Protein AF-A0A843CP78-F1 (afdb_monomer)

Nearest PDB structures (foldseek):
  4tql-assembly1_A  TM=2.734E-01  e=8.203E-02  synthetic construct
  3o1h-assembly1_A  TM=2.800E-01  e=5.084E-01  Vibrio parahaemolyticus
  3zx6-assembly1_B  TM=2.766E-01  e=3.314E+00  Archaeoglobus fulgidus DSM 4304
  3ja6-assembly1_I  TM=1.937E-01  e=8.679E+00  Escherichia coli

Radius of gyration: 37.71 Å; Cα contacts (8 Å, |Δi|>4): 118; chains: 1; bounding box: 74×45×109 Å

Structure (mmCIF, N/CA/C/O backbone):
data_AF-A0A843CP78-F1
#
_entry.id   AF-A0A843CP78-F1
#
loop_
_atom_site.group_PDB
_atom_site.id
_atom_site.type_symbol
_atom_site.label_atom_id
_atom_site.label_alt_id
_atom_site.label_comp_id
_atom_site.label_asym_id
_atom_site.label_entity_id
_atom_site.label_seq_id
_atom_site.pdbx_PDB_ins_code
_atom_site.Cartn_x
_atom_site.Cartn_y
_atom_site.Cartn_z
_atom_site.occupancy
_atom_site.B_iso_or_equiv
_atom_site.auth_seq_id
_atom_site.auth_comp_id
_atom_site.auth_asym_id
_atom_site.auth_atom_id
_atom_site.pdbx_PDB_model_num
ATOM 1 N N . MET A 1 1 ? 37.952 -35.400 -67.087 1.00 36.50 1 MET A N 1
ATOM 2 C CA . MET A 1 1 ? 38.293 -34.358 -66.100 1.00 36.50 1 MET A CA 1
ATOM 3 C C . MET A 1 1 ? 38.617 -33.112 -66.895 1.00 36.50 1 MET A C 1
ATOM 5 O O . MET A 1 1 ? 39.734 -32.984 -67.374 1.00 36.50 1 MET A O 1
ATOM 9 N N . GLU A 1 2 ? 37.610 -32.281 -67.147 1.00 38.38 2 GLU A N 1
ATOM 10 C CA . GLU A 1 2 ? 37.806 -30.955 -67.736 1.00 38.38 2 GLU A CA 1
ATOM 11 C C . GLU A 1 2 ? 38.179 -30.004 -66.601 1.00 38.38 2 GLU A C 1
ATOM 13 O O . GLU A 1 2 ? 37.464 -29.909 -65.601 1.00 38.38 2 GLU A O 1
ATOM 18 N N . GLY A 1 3 ? 39.350 -29.383 -66.721 1.00 42.31 3 GLY A N 1
ATOM 19 C CA . GLY A 1 3 ? 39.776 -28.322 -65.825 1.00 42.31 3 GLY A CA 1
ATOM 20 C C . GLY A 1 3 ? 38.909 -27.097 -66.074 1.00 42.31 3 GLY A C 1
ATOM 21 O O . GLY A 1 3 ? 38.824 -26.608 -67.196 1.00 42.31 3 GLY A O 1
ATOM 22 N N . THR A 1 4 ? 38.248 -26.611 -65.031 1.00 44.59 4 THR A N 1
ATOM 23 C CA . THR A 1 4 ? 37.656 -25.277 -65.031 1.00 44.59 4 THR A CA 1
ATOM 24 C C . THR A 1 4 ? 38.789 -24.257 -65.088 1.00 44.59 4 THR A C 1
ATOM 26 O O . THR A 1 4 ? 39.392 -23.946 -64.059 1.00 44.59 4 THR A O 1
ATOM 29 N N . ASP A 1 5 ? 39.085 -23.758 -66.289 1.00 46.06 5 ASP A N 1
ATOM 30 C CA . ASP A 1 5 ? 39.849 -22.529 -66.485 1.00 46.06 5 ASP A CA 1
ATOM 31 C C . ASP A 1 5 ? 39.055 -21.376 -65.862 1.00 46.06 5 ASP A C 1
ATOM 33 O O . ASP A 1 5 ? 38.152 -20.787 -66.462 1.00 46.06 5 ASP A O 1
ATOM 37 N N . SER A 1 6 ? 39.370 -21.073 -64.606 1.00 52.50 6 SER A N 1
ATOM 38 C CA . SER A 1 6 ? 38.979 -19.823 -63.971 1.00 52.50 6 SER A CA 1
ATOM 39 C C . SER A 1 6 ? 39.656 -18.697 -64.745 1.00 52.50 6 SER A C 1
ATOM 41 O O . SER A 1 6 ? 40.835 -18.424 -64.545 1.00 52.50 6 SER A O 1
ATOM 43 N N . ASN A 1 7 ? 38.924 -18.073 -65.666 1.00 47.50 7 ASN A N 1
ATOM 44 C CA . ASN A 1 7 ? 39.361 -16.891 -66.398 1.00 47.50 7 ASN A CA 1
ATOM 45 C C . ASN A 1 7 ? 39.659 -15.761 -65.393 1.00 47.50 7 ASN A C 1
ATOM 47 O O . ASN A 1 7 ? 38.747 -15.102 -64.892 1.00 47.50 7 ASN A O 1
ATOM 51 N N . ILE A 1 8 ? 40.934 -15.581 -65.035 1.00 58.03 8 ILE A N 1
ATOM 52 C CA . ILE A 1 8 ? 41.385 -14.507 -64.147 1.00 58.03 8 ILE A CA 1
ATOM 53 C C . ILE A 1 8 ? 41.389 -13.218 -64.972 1.00 58.03 8 ILE A C 1
ATOM 55 O O . ILE A 1 8 ? 42.357 -12.913 -65.666 1.00 58.03 8 ILE A O 1
ATOM 59 N N . GLN A 1 9 ? 40.302 -12.448 -64.900 1.00 61.91 9 GLN A N 1
ATOM 60 C CA . GLN A 1 9 ? 40.294 -11.074 -65.399 1.00 61.91 9 GLN A CA 1
ATOM 61 C C . GLN A 1 9 ? 41.199 -10.210 -64.513 1.00 61.91 9 GLN A C 1
ATOM 63 O O . GLN A 1 9 ? 40.884 -9.925 -63.358 1.00 61.91 9 GLN A O 1
ATOM 68 N N . THR A 1 10 ? 42.336 -9.779 -65.053 1.00 61.75 10 THR A N 1
ATOM 69 C CA . THR A 1 10 ? 43.198 -8.775 -64.423 1.00 61.75 10 THR A CA 1
ATOM 70 C C . THR A 1 10 ? 42.614 -7.384 -64.655 1.00 61.75 10 THR A C 1
ATOM 72 O O . THR A 1 10 ? 42.592 -6.909 -65.789 1.00 61.75 10 THR A O 1
ATOM 75 N N . MET A 1 11 ? 42.134 -6.741 -63.589 1.00 74.75 11 MET A N 1
ATOM 76 C CA . MET A 1 11 ? 41.628 -5.363 -63.626 1.00 74.75 11 MET A CA 1
ATOM 77 C C . MET A 1 11 ? 42.779 -4.362 -63.789 1.00 74.75 11 MET A C 1
ATOM 79 O O . MET A 1 11 ? 43.866 -4.562 -63.239 1.00 74.75 11 MET A O 1
ATOM 83 N N . GLY A 1 12 ? 42.527 -3.263 -64.505 1.00 76.88 12 GLY A N 1
ATOM 84 C CA . GLY A 1 12 ? 43.446 -2.122 -64.540 1.00 76.88 12 GLY A CA 1
ATOM 85 C C . GLY A 1 12 ? 43.568 -1.449 -63.166 1.00 76.88 12 GLY A C 1
ATOM 86 O O . GLY A 1 12 ? 42.699 -1.602 -62.306 1.00 76.88 12 GLY A O 1
ATOM 87 N N . LYS A 1 13 ? 44.638 -0.677 -62.941 1.00 79.88 13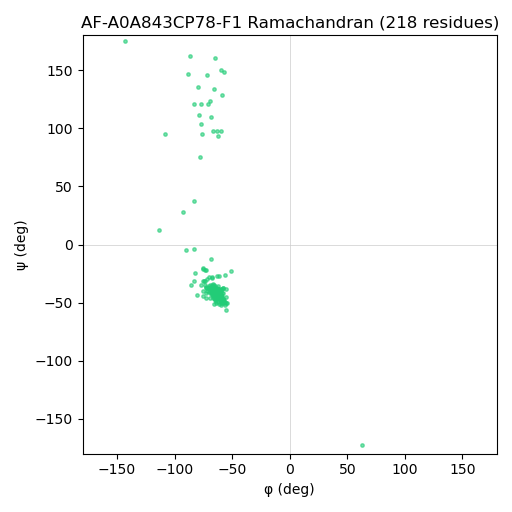 LYS A N 1
ATOM 88 C CA . LYS A 1 13 ? 44.909 -0.016 -61.650 1.00 79.88 13 LYS A CA 1
ATOM 89 C C . LYS A 1 13 ? 43.733 0.857 -61.189 1.00 79.88 13 LYS A C 1
ATOM 91 O O . LYS A 1 13 ? 43.330 0.776 -60.032 1.00 79.88 13 LYS A O 1
ATOM 96 N N . GLU A 1 14 ? 43.159 1.657 -62.085 1.00 82.06 14 GLU A N 1
ATOM 97 C CA . GLU A 1 14 ? 42.036 2.549 -61.775 1.00 82.06 14 GLU A CA 1
ATOM 98 C C . GLU A 1 14 ? 40.746 1.777 -61.457 1.00 82.06 14 GLU A C 1
ATOM 100 O O . GLU A 1 14 ? 39.974 2.176 -60.585 1.00 82.06 14 GLU A O 1
ATOM 105 N N . GLU A 1 15 ? 40.507 0.657 -62.140 1.00 82.12 15 GLU A N 1
ATOM 106 C CA . GLU A 1 15 ? 39.348 -0.207 -61.893 1.00 82.12 15 GLU A CA 1
ATOM 107 C C . GLU A 1 15 ? 39.475 -0.938 -60.553 1.00 82.12 15 GLU A C 1
ATOM 109 O O . GLU A 1 15 ? 38.494 -1.061 -59.818 1.00 82.12 15 GLU A O 1
ATOM 114 N N . LEU A 1 16 ? 40.695 -1.352 -60.196 1.00 82.44 16 LEU A N 1
ATOM 115 C CA . LEU A 1 16 ? 40.999 -1.956 -58.905 1.00 82.44 16 LEU A CA 1
ATOM 116 C C . LEU A 1 16 ? 40.766 -0.961 -57.759 1.00 82.44 16 LEU A C 1
ATOM 118 O O . LEU A 1 16 ? 40.112 -1.304 -56.776 1.00 82.44 16 LEU A O 1
ATOM 122 N N . ILE A 1 17 ? 41.240 0.284 -57.900 1.00 84.69 17 ILE A N 1
ATOM 123 C CA . ILE A 1 17 ? 41.032 1.345 -56.899 1.00 84.69 17 ILE A CA 1
ATOM 124 C C . ILE A 1 17 ? 39.533 1.616 -56.711 1.00 84.69 17 ILE A C 1
ATOM 126 O O . ILE A 1 17 ? 39.049 1.631 -55.579 1.00 84.69 17 ILE A O 1
ATOM 130 N N . LYS A 1 18 ? 38.764 1.737 -57.802 1.00 84.69 18 LYS A N 1
ATOM 131 C CA . LYS A 1 18 ? 37.302 1.915 -57.731 1.00 84.69 18 LYS A CA 1
ATOM 132 C C . LYS A 1 18 ? 36.598 0.746 -57.038 1.00 84.69 18 LYS A C 1
ATOM 134 O O . LYS A 1 18 ? 35.713 0.975 -56.216 1.00 84.69 18 LYS A O 1
ATOM 139 N N . ALA A 1 19 ? 36.999 -0.492 -57.326 1.00 85.25 19 ALA A N 1
ATOM 140 C CA . ALA A 1 19 ? 36.434 -1.676 -56.681 1.00 85.25 19 ALA A CA 1
ATOM 141 C C . ALA A 1 19 ? 36.748 -1.726 -55.175 1.00 85.25 19 ALA A C 1
ATOM 143 O O . ALA A 1 19 ? 35.887 -2.089 -54.371 1.00 85.25 19 ALA A O 1
ATOM 144 N N . VAL A 1 20 ? 37.958 -1.320 -54.775 1.00 85.50 20 VAL A N 1
ATOM 145 C CA . VAL A 1 20 ? 38.355 -1.225 -53.362 1.00 85.50 20 VAL A CA 1
ATOM 146 C C . VAL A 1 20 ? 37.537 -0.153 -52.638 1.00 85.50 20 VAL A C 1
ATOM 148 O O . VAL A 1 20 ? 36.976 -0.441 -51.579 1.00 85.50 20 VAL A O 1
ATOM 151 N N . ILE A 1 21 ? 37.389 1.039 -53.224 1.00 87.38 21 ILE A N 1
ATOM 152 C CA . ILE A 1 21 ? 36.555 2.126 -52.684 1.00 87.38 21 ILE A CA 1
ATOM 153 C C . ILE A 1 21 ? 35.111 1.651 -52.474 1.00 87.38 21 ILE A C 1
ATOM 155 O O . ILE A 1 21 ? 34.600 1.736 -51.356 1.00 87.38 21 ILE A O 1
ATOM 159 N N . ALA A 1 22 ? 34.489 1.066 -53.503 1.00 86.69 22 ALA A N 1
ATOM 160 C CA . ALA A 1 22 ? 33.114 0.568 -53.426 1.00 86.69 22 ALA A CA 1
ATOM 161 C C . ALA A 1 22 ? 32.938 -0.492 -52.324 1.00 86.69 22 ALA A C 1
ATOM 163 O O . ALA A 1 22 ? 31.943 -0.499 -51.598 1.00 86.69 22 ALA A O 1
ATOM 164 N N . LYS A 1 23 ? 33.938 -1.362 -52.139 1.00 88.69 23 LYS A N 1
ATOM 165 C CA . LYS A 1 23 ? 33.935 -2.378 -51.081 1.00 88.69 23 LYS A CA 1
ATOM 166 C C . LYS A 1 23 ? 34.011 -1.759 -49.682 1.00 88.69 23 LYS A C 1
ATOM 168 O O . LYS A 1 23 ? 33.310 -2.208 -48.775 1.00 88.69 23 LYS A O 1
ATOM 173 N N . HIS A 1 24 ? 34.839 -0.732 -49.487 1.00 86.31 24 HIS A N 1
ATOM 174 C CA . HIS A 1 24 ? 34.904 -0.005 -48.216 1.00 86.31 24 HIS A CA 1
ATOM 175 C C . HIS A 1 24 ? 33.590 0.726 -47.910 1.00 86.31 24 HIS A C 1
ATOM 177 O O . HIS A 1 24 ? 33.112 0.643 -46.780 1.00 86.31 24 HIS A O 1
ATOM 183 N N . GLU A 1 25 ? 32.966 1.360 -48.905 1.00 86.31 25 GLU A N 1
ATOM 184 C CA . GLU A 1 25 ? 31.660 2.019 -48.761 1.00 86.31 25 GLU A CA 1
ATOM 185 C C . GLU A 1 25 ? 30.550 1.027 -48.395 1.00 86.31 25 GLU A C 1
ATOM 187 O O . GLU A 1 25 ? 29.782 1.276 -47.464 1.00 86.31 25 GLU A O 1
ATOM 192 N N . GLN A 1 26 ? 30.517 -0.139 -49.047 1.00 90.00 26 GLN A N 1
ATOM 193 C CA . GLN A 1 26 ? 29.563 -1.202 -48.732 1.00 90.00 26 GLN A CA 1
ATOM 194 C C . GLN A 1 26 ? 29.725 -1.715 -47.293 1.00 90.00 26 GLN A C 1
ATOM 196 O O . GLN A 1 26 ? 28.732 -1.912 -46.585 1.00 90.00 26 GLN A O 1
ATOM 201 N N . TYR A 1 27 ? 30.965 -1.917 -46.834 1.00 82.00 27 TYR A N 1
ATOM 202 C CA . TYR A 1 27 ? 31.218 -2.344 -45.458 1.00 82.00 27 TYR A CA 1
ATOM 203 C C . TYR A 1 27 ? 30.820 -1.281 -44.436 1.00 82.00 27 TYR A C 1
ATOM 205 O O . TYR A 1 27 ? 30.214 -1.628 -43.427 1.00 82.00 27 TYR A O 1
ATOM 213 N N . ILE A 1 28 ? 31.099 -0.001 -44.699 1.00 84.38 28 ILE A N 1
ATOM 214 C CA . ILE A 1 28 ? 30.669 1.097 -43.822 1.00 84.38 28 ILE A CA 1
ATOM 215 C C . ILE A 1 28 ? 29.145 1.110 -43.710 1.00 84.38 28 ILE A C 1
ATOM 217 O O . ILE A 1 28 ? 28.634 1.091 -42.597 1.00 84.38 28 ILE A O 1
ATOM 221 N N . ALA A 1 29 ? 28.424 1.069 -44.833 1.00 83.00 29 ALA A N 1
ATOM 222 C CA . ALA A 1 29 ? 26.961 1.070 -44.828 1.00 83.00 29 ALA A CA 1
ATOM 223 C C . ALA A 1 29 ? 26.384 -0.119 -44.041 1.00 83.00 29 ALA A C 1
ATOM 225 O O . ALA A 1 29 ? 25.488 0.056 -43.215 1.00 83.00 29 ALA A O 1
ATOM 226 N N . THR A 1 30 ? 26.942 -1.315 -44.245 1.00 84.00 30 THR A N 1
ATOM 227 C CA . THR A 1 30 ? 26.497 -2.536 -43.556 1.00 84.00 30 THR A CA 1
ATOM 228 C C . THR A 1 30 ? 26.742 -2.453 -42.048 1.00 84.00 30 THR A C 1
ATOM 230 O O . THR A 1 30 ? 25.839 -2.725 -41.259 1.00 84.00 30 THR A O 1
ATOM 233 N N . TYR A 1 31 ? 27.942 -2.042 -41.627 1.00 82.44 31 TYR A N 1
ATOM 234 C CA . TYR A 1 31 ? 28.273 -1.944 -40.205 1.00 82.44 31 TYR A 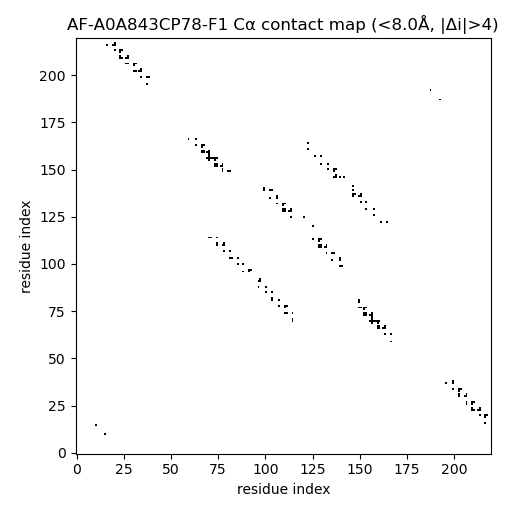CA 1
ATOM 235 C C . TYR A 1 31 ? 27.530 -0.804 -39.507 1.00 82.44 31 TYR A C 1
ATOM 237 O O . TYR A 1 31 ? 27.142 -0.963 -38.354 1.00 82.44 31 TYR A O 1
ATOM 245 N N . THR A 1 32 ? 27.303 0.327 -40.181 1.00 79.19 32 THR A N 1
ATOM 246 C CA . THR A 1 32 ? 26.532 1.446 -39.624 1.00 79.19 32 THR A CA 1
ATOM 247 C C . THR A 1 32 ? 25.066 1.070 -39.414 1.00 79.19 32 THR A C 1
ATOM 249 O O . THR A 1 32 ? 24.528 1.373 -38.353 1.00 79.19 32 THR A O 1
ATOM 252 N N . ALA A 1 33 ? 24.444 0.338 -40.343 1.00 81.50 33 ALA A N 1
ATOM 253 C CA . ALA A 1 33 ? 23.075 -0.149 -40.162 1.00 81.50 33 ALA A CA 1
ATOM 254 C C . ALA A 1 33 ? 22.944 -1.078 -38.936 1.00 81.50 33 ALA A C 1
ATOM 256 O O . ALA A 1 33 ? 22.031 -0.918 -38.126 1.00 81.50 33 ALA A O 1
ATOM 257 N N . GLU A 1 34 ? 23.891 -2.007 -38.759 1.00 79.00 34 GLU A N 1
ATOM 258 C CA . GLU A 1 34 ? 23.939 -2.896 -37.587 1.00 79.00 34 GLU A CA 1
ATOM 259 C C . GLU A 1 34 ? 24.182 -2.105 -36.285 1.00 79.00 34 GLU A C 1
ATOM 261 O O . GLU A 1 34 ? 23.538 -2.351 -35.264 1.00 79.00 34 GLU A O 1
ATOM 266 N N . PHE A 1 35 ? 25.073 -1.110 -36.328 1.00 78.12 35 PHE A N 1
ATOM 267 C CA . PHE A 1 35 ? 25.408 -0.250 -35.192 1.00 78.12 35 PHE A CA 1
ATOM 268 C C . PHE A 1 35 ? 24.207 0.576 -34.708 1.00 78.12 35 PHE A C 1
ATOM 270 O O . PHE A 1 35 ? 23.938 0.634 -33.509 1.00 78.12 35 PHE A O 1
ATOM 277 N N . GLU A 1 36 ? 23.442 1.168 -35.627 1.00 77.56 36 GLU A N 1
ATOM 278 C CA . GLU A 1 36 ? 22.235 1.939 -35.304 1.00 77.56 36 GLU A CA 1
ATOM 279 C C . GLU A 1 36 ? 21.107 1.061 -34.745 1.00 77.56 36 GLU A C 1
ATOM 281 O O . GLU A 1 36 ? 20.378 1.477 -33.841 1.00 77.56 36 GLU A O 1
ATOM 286 N N . GLN A 1 37 ? 20.962 -0.167 -35.248 1.00 75.75 37 GLN A N 1
ATOM 287 C CA . GLN A 1 37 ? 19.980 -1.123 -34.735 1.00 75.75 37 GLN A CA 1
ATOM 288 C C . GLN A 1 37 ? 20.309 -1.558 -33.297 1.00 75.75 37 GLN A C 1
ATOM 290 O O . GLN A 1 37 ? 19.415 -1.644 -32.446 1.00 75.75 37 GLN A O 1
ATOM 295 N N . LEU A 1 38 ? 21.594 -1.781 -33.006 1.00 73.12 38 LEU A N 1
ATOM 296 C CA . LEU A 1 38 ? 22.078 -2.078 -31.657 1.00 73.12 38 LEU A CA 1
ATOM 297 C C . LEU A 1 38 ? 21.882 -0.886 -30.710 1.00 73.12 38 LEU A C 1
ATOM 299 O O . LEU A 1 38 ? 21.389 -1.084 -29.601 1.00 73.12 38 LEU A O 1
ATOM 303 N N . ALA A 1 39 ? 22.170 0.342 -31.156 1.00 65.81 39 ALA A N 1
ATOM 304 C CA . ALA A 1 39 ? 21.969 1.557 -30.360 1.00 65.81 39 ALA A CA 1
ATOM 305 C C . ALA A 1 39 ? 20.505 1.729 -29.914 1.00 65.81 39 ALA A C 1
ATOM 307 O O . ALA A 1 39 ? 20.236 1.899 -28.727 1.00 65.81 39 ALA A O 1
ATOM 308 N N . LYS A 1 40 ? 19.542 1.573 -30.836 1.00 66.31 40 LYS A N 1
ATOM 309 C CA . LYS A 1 40 ? 18.103 1.654 -30.513 1.00 66.31 40 LYS A CA 1
ATOM 310 C C . LYS A 1 40 ? 17.673 0.600 -29.492 1.00 66.31 40 LYS A C 1
ATOM 312 O O . LYS A 1 40 ? 16.909 0.891 -28.581 1.00 66.31 40 LYS A O 1
ATOM 317 N N . THR A 1 41 ? 18.195 -0.617 -29.618 1.00 64.00 41 THR A N 1
ATOM 318 C CA . THR A 1 41 ? 17.876 -1.724 -28.703 1.00 64.00 41 THR A CA 1
ATOM 319 C C . THR A 1 41 ? 18.414 -1.478 -27.285 1.00 64.00 41 THR A C 1
ATOM 321 O O . THR A 1 41 ? 17.838 -1.961 -26.309 1.00 64.00 41 THR A O 1
ATOM 324 N N . VAL A 1 42 ? 19.514 -0.732 -27.156 1.00 60.72 42 VAL A N 1
ATOM 325 C CA . VAL A 1 42 ? 20.112 -0.351 -25.868 1.00 60.72 42 VAL A CA 1
ATOM 326 C C . VAL A 1 42 ? 19.379 0.843 -25.242 1.00 60.72 42 VAL A C 1
ATOM 328 O O . VAL A 1 42 ? 19.053 0.790 -24.057 1.00 60.72 42 VAL A O 1
ATOM 331 N N . ASP A 1 43 ? 19.040 1.870 -26.025 1.00 56.81 43 ASP A N 1
ATOM 332 C CA . ASP A 1 43 ? 18.364 3.077 -25.523 1.00 56.81 43 ASP A CA 1
ATOM 333 C C . ASP A 1 43 ? 16.920 2.816 -25.070 1.00 56.81 43 ASP A C 1
ATOM 335 O O . ASP A 1 43 ? 16.506 3.298 -24.012 1.00 56.81 43 ASP A O 1
ATOM 339 N N . THR A 1 44 ? 16.153 2.004 -25.808 1.00 57.94 44 THR A N 1
ATOM 340 C CA . THR A 1 44 ? 14.780 1.640 -25.413 1.00 57.94 44 THR A CA 1
ATOM 341 C C . THR A 1 44 ? 14.760 0.893 -24.076 1.00 57.94 44 THR A C 1
ATOM 343 O O . THR A 1 44 ? 13.926 1.186 -23.222 1.00 57.94 44 THR A O 1
ATOM 346 N N . ARG A 1 45 ? 15.741 0.012 -23.830 1.00 58.72 45 ARG A N 1
ATOM 347 C CA . ARG A 1 45 ? 15.866 -0.725 -22.561 1.00 58.72 45 ARG A CA 1
ATOM 348 C C . ARG A 1 45 ? 16.112 0.188 -21.360 1.00 58.72 45 ARG A C 1
ATOM 350 O O . ARG A 1 45 ? 15.520 -0.032 -20.308 1.00 58.72 45 ARG A O 1
ATOM 357 N N . ASN A 1 46 ? 16.966 1.200 -21.504 1.00 53.06 46 ASN A N 1
ATOM 358 C CA . ASN A 1 46 ? 17.247 2.134 -20.411 1.00 53.06 46 ASN A CA 1
ATOM 359 C C . ASN A 1 46 ? 16.074 3.096 -20.161 1.00 53.06 46 ASN A C 1
ATOM 361 O O . ASN A 1 46 ? 15.768 3.411 -19.012 1.00 53.06 46 ASN A O 1
ATOM 365 N N . SER A 1 47 ? 15.377 3.526 -21.216 1.00 53.59 47 SER A N 1
ATOM 366 C CA . SER A 1 47 ? 14.266 4.478 -21.103 1.00 53.59 47 SER A CA 1
ATOM 367 C C . SER A 1 47 ? 12.998 3.872 -20.477 1.00 53.59 47 SER A C 1
ATOM 369 O O . SER A 1 47 ? 12.325 4.532 -19.679 1.00 53.59 47 SER A O 1
ATOM 371 N N . GLU A 1 48 ? 12.685 2.608 -20.777 1.00 51.94 48 GLU A N 1
ATOM 372 C CA . GLU A 1 48 ? 11.523 1.901 -20.212 1.00 51.94 48 GLU A CA 1
ATOM 373 C C . GLU A 1 48 ? 11.686 1.612 -18.711 1.00 51.94 48 GLU A C 1
ATOM 375 O O . GLU A 1 48 ? 10.723 1.711 -17.950 1.00 51.94 48 GLU A O 1
ATOM 380 N N . LEU A 1 49 ? 12.915 1.335 -18.261 1.00 52.25 49 LEU A N 1
ATOM 381 C CA . LEU A 1 49 ? 13.222 1.105 -16.847 1.00 52.25 49 LEU A CA 1
ATOM 382 C C . LEU A 1 49 ? 13.184 2.394 -16.013 1.00 52.25 49 LEU A C 1
ATOM 384 O O . LEU A 1 49 ? 12.716 2.374 -14.877 1.00 52.25 49 LEU A O 1
ATOM 388 N N . GLU A 1 50 ? 13.644 3.527 -16.549 1.00 46.78 50 GLU A N 1
ATOM 389 C CA . GLU A 1 50 ? 13.720 4.774 -15.774 1.00 46.78 50 GLU A CA 1
ATOM 390 C C . GLU A 1 50 ? 12.401 5.561 -15.709 1.00 46.78 50 GLU A C 1
ATOM 392 O O . GLU A 1 50 ? 12.140 6.242 -14.712 1.00 46.78 50 GLU A O 1
ATOM 397 N N . SER A 1 51 ? 11.563 5.491 -16.749 1.00 46.44 51 SER A N 1
ATOM 398 C CA . SER A 1 51 ? 10.364 6.338 -16.865 1.00 46.44 51 SER A CA 1
ATOM 399 C C . SER A 1 51 ? 9.126 5.775 -16.156 1.00 46.44 51 SER A C 1
ATOM 401 O O . SER A 1 51 ? 8.360 6.547 -15.574 1.00 46.44 51 SER A O 1
ATOM 403 N N . GLY A 1 52 ? 8.948 4.449 -16.138 1.00 48.44 52 GLY A N 1
ATOM 404 C CA . GLY A 1 52 ? 7.816 3.794 -15.468 1.00 48.44 52 GLY A CA 1
ATOM 405 C C . GLY A 1 52 ? 7.927 3.776 -13.940 1.00 48.44 52 GLY A C 1
ATOM 406 O O . GLY A 1 52 ? 6.921 3.868 -13.242 1.00 48.44 52 GLY A O 1
ATOM 407 N N . VAL A 1 53 ? 9.154 3.722 -13.412 1.00 49.62 53 VAL A N 1
ATOM 408 C CA . VAL A 1 53 ? 9.412 3.626 -11.966 1.00 49.62 53 VAL A CA 1
ATOM 409 C C . VAL A 1 53 ? 9.169 4.964 -11.263 1.00 49.62 53 VAL A C 1
ATOM 411 O O . VAL A 1 53 ? 8.516 4.993 -10.228 1.00 49.62 53 VAL A O 1
ATOM 414 N N . LYS A 1 54 ? 9.645 6.084 -11.827 1.00 45.91 54 LYS A N 1
ATOM 415 C CA . LYS A 1 54 ? 9.663 7.382 -11.122 1.00 45.91 54 LYS A CA 1
ATOM 416 C C . LYS A 1 54 ? 8.295 8.058 -10.987 1.00 45.91 54 LYS A C 1
ATOM 418 O O . LYS A 1 54 ? 8.045 8.710 -9.981 1.00 45.91 54 LYS A O 1
ATOM 423 N N . LYS A 1 55 ? 7.406 7.928 -11.980 1.00 46.78 55 LYS A N 1
ATOM 424 C CA . LYS A 1 55 ? 6.090 8.601 -11.957 1.00 46.78 55 LYS A CA 1
ATOM 425 C C . LYS A 1 55 ? 5.019 7.862 -11.152 1.00 46.78 55 LYS A C 1
ATOM 427 O O . LYS A 1 55 ? 4.089 8.511 -10.690 1.00 46.78 55 LYS A O 1
ATOM 432 N N . SER A 1 56 ? 5.139 6.543 -10.977 1.00 49.75 56 SER A N 1
ATOM 433 C CA . SER A 1 56 ? 4.194 5.773 -10.153 1.00 49.75 56 SER A CA 1
ATOM 434 C C . SER A 1 56 ? 4.462 5.969 -8.660 1.00 49.75 56 SER A C 1
ATOM 436 O O . SER A 1 56 ? 3.528 6.033 -7.877 1.00 49.75 56 SER A O 1
ATOM 438 N N . THR A 1 57 ? 5.725 6.111 -8.252 1.00 55.97 57 THR A N 1
ATOM 439 C CA . THR A 1 57 ? 6.099 6.085 -6.832 1.00 55.97 57 THR A CA 1
ATOM 440 C C . THR A 1 57 ? 5.631 7.292 -6.022 1.00 55.97 57 THR A C 1
ATOM 442 O O . THR A 1 57 ? 5.249 7.113 -4.877 1.00 55.97 57 THR A O 1
ATOM 445 N N . GLU A 1 58 ? 5.628 8.512 -6.564 1.00 54.91 58 GLU A N 1
ATOM 446 C CA . GLU A 1 58 ? 5.292 9.705 -5.758 1.00 54.91 58 GLU A CA 1
ATOM 447 C C . GLU A 1 58 ? 3.787 9.836 -5.477 1.00 54.91 58 GLU A C 1
ATOM 449 O O . GLU A 1 58 ? 3.388 10.171 -4.362 1.00 54.91 58 GLU A O 1
ATOM 454 N N . ALA A 1 59 ? 2.942 9.534 -6.468 1.00 59.94 59 ALA A N 1
ATOM 455 C CA . ALA A 1 59 ? 1.490 9.565 -6.303 1.00 59.94 59 ALA A CA 1
ATOM 456 C C . ALA A 1 59 ? 0.997 8.420 -5.402 1.00 59.94 59 ALA A C 1
ATOM 458 O O . ALA A 1 59 ? 0.160 8.653 -4.530 1.00 59.94 59 ALA A O 1
ATOM 459 N N . ASP A 1 60 ? 1.560 7.218 -5.572 1.00 63.38 60 ASP A N 1
ATOM 460 C CA . ASP A 1 60 ? 1.195 6.041 -4.778 1.00 63.38 60 ASP A CA 1
ATOM 461 C C . ASP A 1 60 ? 1.636 6.207 -3.307 1.00 63.38 60 ASP A C 1
ATOM 463 O O . ASP A 1 60 ? 0.865 5.901 -2.397 1.00 63.38 60 ASP A O 1
ATOM 467 N N . VAL A 1 61 ? 2.826 6.780 -3.053 1.00 66.81 61 VAL A N 1
ATOM 468 C CA . VAL A 1 61 ? 3.303 7.088 -1.687 1.00 66.81 61 VAL A CA 1
ATOM 469 C C . VAL A 1 61 ? 2.393 8.107 -1.001 1.00 66.81 61 VAL A C 1
ATOM 471 O O . VAL A 1 61 ? 1.981 7.881 0.134 1.00 66.81 61 VAL A O 1
ATOM 474 N N . SER A 1 62 ? 2.001 9.179 -1.696 1.00 77.19 62 SER A N 1
ATOM 475 C CA . SER A 1 62 ? 1.105 10.185 -1.116 1.00 77.19 62 SER A CA 1
ATOM 476 C C . SER A 1 62 ? -0.280 9.613 -0.792 1.00 77.19 62 SER A C 1
ATOM 478 O O . SER A 1 62 ? -0.830 9.887 0.273 1.00 77.19 62 SER A O 1
ATOM 480 N N . GLN A 1 63 ? -0.851 8.783 -1.670 1.00 82.12 63 GLN A N 1
ATOM 481 C CA . GLN A 1 63 ? -2.153 8.160 -1.411 1.00 82.12 63 GLN A CA 1
ATOM 482 C C . GLN A 1 63 ? -2.107 7.156 -0.257 1.00 82.12 63 GLN A C 1
ATOM 484 O O . GLN A 1 63 ? -3.051 7.094 0.532 1.00 82.12 63 GLN A O 1
ATOM 489 N N . LYS A 1 64 ? -1.006 6.411 -0.134 1.00 85.44 64 LYS A N 1
ATOM 490 C CA . LYS A 1 64 ? -0.765 5.481 0.969 1.00 85.44 64 LYS A CA 1
ATOM 491 C C . LYS A 1 64 ? -0.708 6.199 2.314 1.00 85.44 64 LYS A C 1
ATOM 493 O O . LYS A 1 64 ? -1.418 5.804 3.235 1.00 85.44 64 LYS A O 1
ATOM 498 N N . GLU A 1 65 ? 0.074 7.274 2.401 1.00 87.06 65 GLU A N 1
ATOM 499 C CA . GLU A 1 65 ? 0.184 8.102 3.608 1.00 87.06 65 GLU A CA 1
ATOM 500 C C . GLU A 1 65 ? -1.175 8.696 4.001 1.00 87.06 65 GLU A C 1
ATOM 502 O O . GLU A 1 65 ? -1.574 8.608 5.160 1.00 87.06 65 GLU A O 1
ATOM 507 N N . ILE A 1 66 ? -1.941 9.211 3.031 1.00 89.12 66 ILE A N 1
ATOM 508 C CA . ILE A 1 66 ? -3.289 9.749 3.275 1.00 89.12 66 ILE A CA 1
ATOM 509 C C . ILE A 1 66 ? -4.245 8.661 3.785 1.00 89.12 66 ILE A C 1
ATOM 511 O O . ILE A 1 66 ? -5.049 8.915 4.684 1.00 89.12 66 ILE A O 1
ATOM 515 N N . ALA A 1 67 ? -4.212 7.459 3.201 1.00 89.50 67 ALA A N 1
ATOM 516 C CA . ALA A 1 67 ? -5.069 6.354 3.628 1.00 89.50 67 ALA A CA 1
ATOM 517 C C . ALA A 1 67 ? -4.720 5.895 5.053 1.00 89.50 67 ALA A C 1
ATOM 519 O O . ALA A 1 67 ? -5.614 5.671 5.871 1.00 89.50 67 ALA A O 1
ATOM 520 N N . GLU A 1 68 ? -3.429 5.818 5.370 1.00 92.44 68 GLU A N 1
ATOM 521 C CA . GLU A 1 68 ? -2.939 5.486 6.705 1.00 92.44 68 GLU A CA 1
ATOM 522 C C . GLU A 1 68 ? -3.315 6.550 7.745 1.00 92.44 68 GLU A C 1
ATOM 524 O O . GLU A 1 68 ? -3.836 6.208 8.809 1.00 92.44 68 GLU A O 1
ATOM 529 N N . GLU A 1 69 ? -3.136 7.832 7.425 1.00 92.19 69 GLU A N 1
ATOM 530 C CA . GLU A 1 69 ? -3.519 8.945 8.296 1.00 92.19 69 GLU A CA 1
ATOM 531 C C . GLU A 1 69 ? -5.026 8.946 8.569 1.00 92.19 69 GLU A C 1
ATOM 533 O O . GLU A 1 69 ? -5.439 9.040 9.724 1.00 92.19 69 GLU A O 1
ATOM 538 N N . LYS A 1 70 ? -5.861 8.761 7.536 1.00 92.75 70 LYS A N 1
ATOM 539 C CA . LYS A 1 70 ? -7.320 8.665 7.699 1.00 92.75 70 LYS A CA 1
ATOM 540 C C . LYS A 1 70 ? -7.719 7.494 8.587 1.00 92.75 70 LYS A C 1
ATOM 542 O O . LYS A 1 70 ? -8.518 7.685 9.501 1.00 92.75 70 LYS A O 1
ATOM 547 N N . LYS A 1 71 ? -7.162 6.303 8.338 1.00 94.12 71 LYS A N 1
ATOM 548 C CA . LYS A 1 71 ? -7.422 5.110 9.155 1.00 94.12 71 LYS A CA 1
ATOM 549 C C . LYS A 1 71 ? -7.118 5.399 10.629 1.00 94.12 71 LYS A C 1
ATOM 551 O O . LYS A 1 71 ? -7.979 5.179 11.478 1.00 94.12 71 LYS A O 1
ATOM 556 N N . ASN A 1 72 ? -5.936 5.950 10.914 1.00 93.88 72 ASN A N 1
ATOM 557 C CA . ASN A 1 72 ? -5.513 6.276 12.276 1.00 93.88 72 ASN A CA 1
ATOM 558 C C . ASN A 1 72 ? -6.405 7.352 12.909 1.00 93.88 72 ASN A C 1
ATOM 560 O O . ASN A 1 72 ? -6.866 7.178 14.031 1.00 93.88 72 ASN A O 1
ATOM 564 N N . MET A 1 73 ? -6.704 8.429 12.178 1.00 96.00 73 MET A N 1
ATOM 565 C CA . MET A 1 73 ? -7.543 9.530 12.654 1.00 96.00 73 MET A CA 1
ATOM 566 C C . MET A 1 73 ? -8.934 9.045 13.083 1.00 96.00 73 MET A C 1
ATOM 568 O O . MET A 1 73 ? -9.409 9.419 14.156 1.00 96.00 73 MET A O 1
ATOM 572 N N . TYR A 1 74 ? -9.588 8.218 12.264 1.00 96.50 74 TYR A N 1
ATOM 573 C CA . TYR A 1 74 ? -10.916 7.695 12.582 1.00 96.50 74 TYR A CA 1
ATOM 574 C C . TYR A 1 74 ? -10.878 6.649 13.703 1.00 96.50 74 TYR A C 1
ATOM 576 O O . TYR A 1 74 ? -11.721 6.698 14.597 1.00 96.50 74 TYR A O 1
ATOM 584 N N . ALA A 1 75 ? -9.883 5.756 13.722 1.00 94.62 75 ALA A N 1
ATOM 585 C CA . ALA A 1 75 ? -9.717 4.794 14.813 1.00 94.62 75 ALA A CA 1
ATOM 586 C C . ALA A 1 75 ? -9.460 5.490 16.165 1.00 94.62 75 ALA A C 1
ATOM 588 O O . ALA A 1 75 ? -10.048 5.120 17.181 1.00 94.62 75 ALA A O 1
ATOM 589 N N . ASP A 1 76 ? -8.646 6.547 16.178 1.00 95.38 76 ASP A N 1
ATOM 590 C CA . ASP A 1 76 ? -8.397 7.352 17.375 1.00 95.38 76 ASP A CA 1
ATOM 591 C C . ASP A 1 76 ? -9.650 8.113 17.828 1.00 95.38 76 ASP A C 1
ATOM 593 O O . ASP A 1 76 ? -9.860 8.288 19.029 1.00 95.38 76 ASP A O 1
ATOM 597 N N . ALA A 1 77 ? -10.498 8.561 16.894 1.00 94.81 77 ALA A N 1
ATOM 598 C CA . ALA A 1 77 ? -11.787 9.168 17.224 1.00 94.81 77 ALA A CA 1
ATOM 599 C C . ALA A 1 77 ? -12.713 8.162 17.928 1.00 94.81 77 ALA A C 1
ATOM 601 O O . ALA A 1 77 ? -13.244 8.476 18.992 1.00 94.81 77 ALA A O 1
ATOM 602 N N . VAL A 1 78 ? -12.812 6.931 17.410 1.00 95.31 78 VAL A N 1
ATOM 603 C CA . VAL A 1 78 ? -13.557 5.830 18.051 1.00 95.31 78 VAL A CA 1
ATOM 604 C C . VAL A 1 78 ? -13.053 5.584 19.474 1.00 95.31 78 VAL A C 1
ATOM 606 O O . VAL A 1 78 ? -13.847 5.559 20.414 1.00 95.31 78 VAL A O 1
ATOM 609 N N . ILE A 1 79 ? -11.734 5.459 19.659 1.00 96.12 79 ILE A N 1
ATOM 610 C CA . ILE A 1 79 ? -11.134 5.228 20.983 1.00 96.12 79 ILE A CA 1
ATOM 611 C C . ILE A 1 79 ? -11.469 6.376 21.940 1.00 96.12 79 ILE A C 1
ATOM 613 O O . ILE A 1 79 ? -11.895 6.117 23.062 1.00 96.12 79 ILE A O 1
ATOM 617 N N . LYS A 1 80 ? -11.331 7.634 21.504 1.00 95.62 80 LYS A N 1
ATOM 618 C CA . LYS A 1 80 ? -11.650 8.807 22.335 1.00 95.62 80 LYS A CA 1
ATOM 619 C C . LYS A 1 80 ? -13.116 8.847 22.753 1.00 95.62 80 LYS A C 1
ATOM 621 O O . LYS A 1 80 ? -13.415 9.191 23.892 1.00 95.62 80 LYS A O 1
ATOM 626 N N . GLU A 1 81 ? -14.032 8.507 21.853 1.00 93.69 81 GLU A N 1
ATOM 627 C CA . GLU A 1 81 ? -15.460 8.475 22.171 1.00 93.69 81 GLU A CA 1
ATOM 628 C C . GLU A 1 81 ? -15.808 7.364 23.167 1.00 93.69 81 GLU A C 1
ATOM 630 O O . GLU A 1 81 ? -16.584 7.591 24.097 1.00 93.69 81 GLU A O 1
ATOM 635 N N . LEU A 1 82 ? -15.192 6.190 23.021 1.00 93.25 82 LEU A N 1
ATOM 636 C CA . LEU A 1 82 ? -15.327 5.079 23.962 1.00 93.25 82 LEU A CA 1
ATOM 637 C C . LEU A 1 82 ? -14.717 5.411 25.332 1.00 93.25 82 LEU A C 1
ATOM 639 O O . LEU A 1 82 ? -15.316 5.111 26.365 1.00 93.25 82 LEU A O 1
ATOM 643 N N . GLU A 1 83 ? -13.562 6.077 25.370 1.00 93.56 83 GLU A N 1
ATOM 644 C CA . GLU A 1 83 ? -12.951 6.561 26.614 1.00 93.56 83 GLU A CA 1
ATOM 645 C C . GLU A 1 83 ? -13.848 7.593 27.313 1.00 93.56 83 GLU A C 1
ATOM 647 O O . GLU A 1 83 ? -14.096 7.467 28.514 1.00 93.56 83 GLU A O 1
ATOM 652 N N . ALA A 1 84 ? -14.429 8.539 26.569 1.00 91.25 84 ALA A N 1
ATOM 653 C CA . ALA A 1 84 ? -15.381 9.505 27.114 1.00 91.25 84 ALA A CA 1
ATOM 654 C C . ALA A 1 84 ? -16.649 8.826 27.670 1.00 91.25 84 ALA A C 1
ATOM 656 O O . ALA A 1 84 ? -17.119 9.177 28.757 1.00 91.25 84 ALA A O 1
ATOM 657 N N . LEU A 1 85 ? -17.182 7.811 26.975 1.00 89.12 85 LEU A N 1
ATOM 658 C CA . LEU A 1 85 ? -18.292 6.993 27.476 1.00 89.12 85 LEU A CA 1
ATOM 659 C C . LEU A 1 85 ? -17.915 6.278 28.777 1.00 89.12 85 LEU A C 1
ATOM 661 O O . LEU A 1 85 ? -18.649 6.354 29.764 1.00 89.12 85 LEU A O 1
ATOM 665 N N . LYS A 1 86 ? -16.741 5.648 28.822 1.00 89.31 86 LYS A N 1
ATOM 666 C CA . LYS A 1 86 ? -16.224 4.978 30.019 1.00 89.31 86 LYS A CA 1
ATOM 667 C C . LYS A 1 86 ? -16.063 5.929 31.209 1.00 89.31 86 LYS A C 1
ATOM 669 O O . LYS A 1 86 ? -16.358 5.537 32.340 1.00 89.31 86 LYS A O 1
ATOM 674 N N . GLU A 1 87 ? -15.596 7.154 30.981 1.00 87.44 87 GLU A N 1
ATOM 675 C CA . GLU A 1 87 ? -15.485 8.182 32.022 1.00 87.44 87 GLU A CA 1
ATOM 676 C C . GLU A 1 87 ? -16.859 8.636 32.528 1.00 87.44 87 GLU A C 1
ATOM 678 O O . GLU A 1 87 ? -17.052 8.773 33.739 1.00 87.44 87 GLU A O 1
ATOM 683 N N . SER A 1 88 ? -17.833 8.790 31.624 1.00 84.94 88 SER A N 1
ATOM 684 C CA . SER A 1 88 ? -19.200 9.212 31.959 1.00 84.94 88 SER A CA 1
ATOM 685 C C . SER A 1 88 ? -19.948 8.223 32.861 1.00 84.94 88 SER A C 1
ATOM 687 O O . SER A 1 88 ? -20.781 8.631 33.669 1.00 84.94 88 SER A O 1
ATOM 689 N N . LEU A 1 89 ? -19.593 6.935 32.795 1.00 80.38 89 LEU A N 1
ATOM 690 C CA . LEU A 1 89 ? -20.145 5.880 33.650 1.00 80.38 89 LEU A CA 1
ATOM 691 C C . LEU A 1 89 ? -19.723 6.013 35.132 1.00 80.38 89 LEU A C 1
ATOM 693 O O . LEU A 1 89 ? -20.305 5.363 36.001 1.00 80.38 89 LEU A O 1
ATOM 697 N N . GLY A 1 90 ? -18.737 6.864 35.456 1.00 65.62 90 GLY A N 1
ATOM 698 C CA . GLY A 1 90 ? -18.295 7.121 36.831 1.00 65.62 90 GLY A CA 1
ATOM 699 C C . GLY A 1 90 ? -17.707 5.892 37.545 1.00 65.62 90 GLY A C 1
ATOM 700 O O . GLY A 1 90 ? -17.483 4.841 36.947 1.00 65.62 90 GLY A O 1
ATOM 701 N N . SER A 1 91 ? -17.418 6.010 38.846 1.00 62.31 91 SER A N 1
ATOM 702 C CA . SER A 1 91 ? -16.889 4.924 39.700 1.00 62.31 91 SER A CA 1
ATOM 703 C C . SER A 1 91 ? -17.986 4.134 40.431 1.00 62.31 91 SER A C 1
ATOM 705 O O . SER A 1 91 ? -17.769 3.620 41.531 1.00 62.31 91 SER A O 1
ATOM 707 N N . VAL A 1 92 ? -19.188 4.065 39.857 1.00 58.25 92 VAL A N 1
ATOM 708 C CA . VAL A 1 92 ? -20.340 3.423 40.498 1.00 58.25 92 VAL A CA 1
ATOM 709 C C . VAL A 1 92 ? -20.203 1.903 40.394 1.00 58.25 92 VAL A C 1
ATOM 711 O O . VAL A 1 92 ? -20.130 1.345 39.305 1.00 58.25 92 VAL A O 1
ATOM 714 N N . SER A 1 93 ? -20.179 1.217 41.539 1.00 58.22 93 SER A N 1
ATOM 715 C CA . SER A 1 93 ? -20.012 -0.242 41.633 1.00 58.22 93 SER A CA 1
ATOM 716 C C . SER A 1 93 ? -21.330 -1.013 41.441 1.00 58.22 93 SER A C 1
ATOM 718 O O . SER A 1 93 ? -21.569 -1.997 42.137 1.00 58.22 93 SER A O 1
ATOM 720 N N . GLN A 1 94 ? -22.209 -0.555 40.544 1.00 74.12 94 GLN A N 1
ATOM 721 C CA . GLN A 1 94 ? -23.352 -1.363 40.110 1.00 74.12 94 GLN A CA 1
ATOM 722 C C . GLN A 1 94 ? -22.872 -2.384 39.075 1.00 74.12 94 GLN A C 1
ATOM 724 O O . GLN A 1 94 ? -22.107 -2.033 38.176 1.00 74.12 94 GLN A O 1
ATOM 729 N N . ASP A 1 95 ? -23.309 -3.637 39.205 1.00 75.06 95 ASP A N 1
ATOM 730 C CA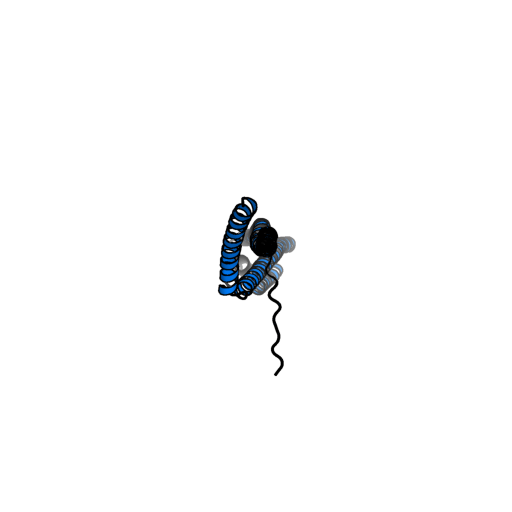 . ASP A 1 95 ? -22.843 -4.754 38.369 1.00 75.06 95 ASP A CA 1
ATOM 731 C C . ASP A 1 95 ? -23.012 -4.478 36.863 1.00 75.06 95 ASP A C 1
ATOM 733 O O . ASP A 1 95 ? -22.101 -4.761 36.082 1.00 75.06 95 ASP A O 1
ATOM 737 N N . ASP A 1 96 ? -24.108 -3.826 36.464 1.00 72.50 96 ASP A N 1
ATOM 738 C CA . ASP A 1 96 ? -24.379 -3.448 35.069 1.00 72.50 96 ASP A CA 1
ATOM 739 C C . ASP A 1 96 ? -23.406 -2.373 34.550 1.00 72.50 96 ASP A C 1
ATOM 741 O O . ASP A 1 96 ? -22.869 -2.483 33.448 1.00 72.50 96 ASP A O 1
ATOM 745 N N . VAL A 1 97 ? -23.079 -1.376 35.381 1.00 76.44 97 VAL A N 1
ATOM 746 C CA . VAL A 1 97 ? -22.094 -0.324 35.059 1.00 76.44 97 VAL A CA 1
ATOM 747 C C . VAL A 1 97 ? -20.685 -0.916 34.948 1.00 76.44 97 VAL A C 1
ATOM 749 O O . VAL A 1 97 ? -19.905 -0.539 34.071 1.00 76.44 97 VAL A O 1
ATOM 752 N N . SER A 1 98 ? -20.356 -1.880 35.815 1.00 78.75 98 SER A N 1
ATOM 753 C CA . SER A 1 98 ? -19.082 -2.602 35.762 1.00 78.75 98 SER A CA 1
ATOM 754 C C . SER A 1 98 ? -18.954 -3.447 34.495 1.00 78.75 98 SER A C 1
ATOM 756 O O . SER A 1 98 ? -17.877 -3.489 33.897 1.00 78.75 98 SER A O 1
ATOM 758 N N . ARG A 1 99 ? -20.043 -4.097 34.068 1.00 82.25 99 ARG A N 1
ATOM 759 C CA . ARG A 1 99 ? -20.088 -4.883 32.832 1.00 82.25 99 ARG A CA 1
ATOM 760 C C . ARG A 1 99 ? -19.918 -3.998 31.599 1.00 82.25 99 ARG A C 1
ATOM 762 O O . ARG A 1 99 ? -18.980 -4.229 30.847 1.00 82.25 99 ARG A O 1
ATOM 769 N N . ASN A 1 100 ? -20.706 -2.929 31.483 1.00 84.88 100 ASN A N 1
ATOM 770 C CA . ASN A 1 100 ? -20.624 -1.995 30.357 1.00 84.88 100 ASN A CA 1
ATOM 771 C C . ASN A 1 100 ? -19.215 -1.379 30.225 1.00 84.88 100 ASN A C 1
ATOM 773 O O . ASN A 1 100 ? -18.665 -1.257 29.137 1.00 84.88 100 ASN A O 1
ATOM 777 N N . ARG A 1 101 ? -18.551 -1.079 31.352 1.00 86.25 101 ARG A N 1
ATOM 778 C CA . ARG A 1 101 ? -17.150 -0.625 31.351 1.00 86.25 101 ARG A CA 1
ATOM 779 C C . ARG A 1 101 ? -16.181 -1.666 30.773 1.00 86.25 101 ARG A C 1
ATOM 781 O O . ARG A 1 101 ? -15.262 -1.281 30.054 1.00 86.25 101 ARG A O 1
ATOM 788 N N . LYS A 1 102 ? -16.343 -2.950 31.111 1.00 89.06 102 LYS A N 1
ATOM 789 C CA . LYS A 1 102 ? -15.503 -4.031 30.565 1.00 89.06 102 LYS A CA 1
ATOM 790 C C . LYS A 1 102 ? -15.749 -4.228 29.075 1.00 89.06 102 LYS A C 1
ATOM 792 O O . LYS A 1 102 ? -14.788 -4.442 28.343 1.00 89.06 102 LYS A O 1
ATOM 797 N N . ASP A 1 103 ? -17.000 -4.117 28.644 1.00 91.31 103 ASP A N 1
ATOM 798 C CA . ASP A 1 103 ? -17.370 -4.209 27.232 1.00 91.31 103 ASP A CA 1
ATOM 799 C C . ASP A 1 103 ? -16.717 -3.059 26.442 1.00 91.31 103 ASP A C 1
ATOM 801 O O . ASP A 1 103 ? -16.041 -3.296 25.446 1.00 91.31 103 ASP A O 1
ATOM 805 N N . ILE A 1 104 ? -16.752 -1.827 26.964 1.00 92.25 104 ILE A N 1
ATOM 806 C CA . ILE A 1 104 ? -16.031 -0.687 26.370 1.00 92.25 104 ILE A CA 1
ATOM 807 C C . ILE A 1 104 ? -14.510 -0.925 26.314 1.00 92.25 104 ILE A C 1
ATOM 809 O O . ILE A 1 104 ? -13.869 -0.624 25.308 1.00 92.25 104 ILE A O 1
ATOM 813 N N . GLU A 1 105 ? -13.901 -1.460 27.377 1.00 93.56 105 GLU A N 1
ATOM 814 C CA . GLU A 1 105 ? -12.465 -1.780 27.389 1.00 93.56 105 GLU A CA 1
ATOM 815 C C . GLU A 1 105 ? -12.089 -2.840 26.348 1.00 93.56 105 GLU A C 1
ATOM 817 O O . GLU A 1 105 ? -11.035 -2.720 25.717 1.00 93.56 105 GLU A O 1
ATOM 822 N N . LYS A 1 106 ? -12.954 -3.841 26.152 1.00 94.88 106 LYS A N 1
ATOM 823 C CA . LYS A 1 106 ? -12.807 -4.863 25.113 1.00 94.88 106 LYS A CA 1
ATOM 824 C C . LYS A 1 106 ? -12.825 -4.222 23.725 1.00 94.88 106 LYS A C 1
ATOM 826 O O . LYS A 1 106 ? -11.867 -4.407 22.979 1.00 94.88 106 LYS A O 1
ATOM 831 N N . ILE A 1 107 ? -13.821 -3.385 23.431 1.00 94.56 107 ILE A N 1
ATOM 832 C CA . ILE A 1 107 ? -13.933 -2.695 22.136 1.00 94.56 107 ILE A CA 1
ATOM 833 C C . ILE A 1 107 ? -12.708 -1.811 21.883 1.00 94.56 107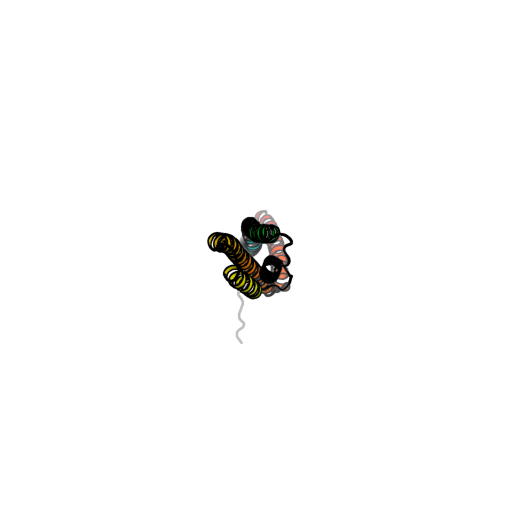 ILE A C 1
ATOM 835 O O . ILE A 1 107 ? -12.131 -1.839 20.800 1.00 94.56 107 ILE A O 1
ATOM 839 N N . ILE A 1 108 ? -12.244 -1.055 22.885 1.00 95.25 108 ILE A N 1
ATOM 840 C CA . ILE A 1 108 ? -11.029 -0.233 22.750 1.00 95.25 108 ILE A CA 1
ATOM 841 C C . ILE A 1 108 ? -9.814 -1.100 22.389 1.00 95.25 108 ILE A C 1
ATOM 843 O O . ILE A 1 108 ? -8.988 -0.685 21.573 1.00 95.25 108 ILE A O 1
ATOM 847 N N . ALA A 1 109 ? -9.671 -2.279 23.001 1.00 94.31 109 ALA A N 1
ATOM 848 C CA . ALA A 1 109 ? -8.582 -3.196 22.682 1.00 94.31 109 ALA A CA 1
ATOM 849 C C . ALA A 1 109 ? -8.690 -3.720 21.241 1.00 94.31 109 ALA A C 1
ATOM 851 O O . ALA A 1 109 ? -7.698 -3.688 20.514 1.00 94.31 109 ALA A O 1
ATOM 852 N N . GLU A 1 110 ? -9.888 -4.106 20.802 1.00 94.06 110 GLU A N 1
ATOM 853 C CA . GLU A 1 110 ? -10.143 -4.576 19.437 1.00 94.06 110 GLU A CA 1
ATOM 854 C C . GLU A 1 110 ? -9.870 -3.491 18.390 1.00 94.06 110 GLU A C 1
ATOM 856 O O . GLU A 1 110 ? -9.193 -3.754 17.398 1.00 94.06 110 GLU A O 1
ATOM 861 N N . VAL A 1 111 ? -10.292 -2.246 18.637 1.00 93.38 111 VAL A N 1
ATOM 862 C CA . VAL A 1 111 ? -10.0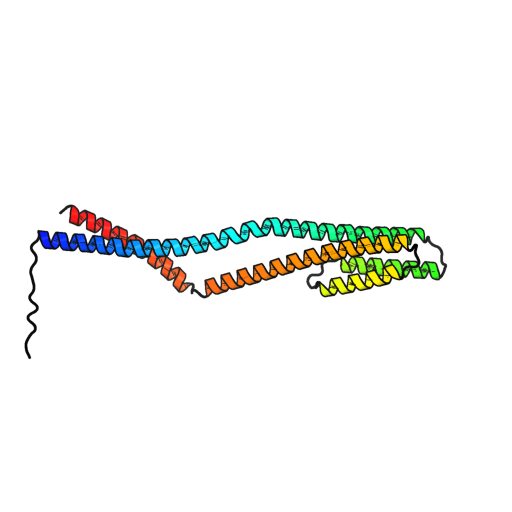19 -1.102 17.749 1.00 93.38 111 VAL A CA 1
ATOM 863 C C . VAL A 1 111 ? -8.520 -0.787 17.697 1.00 93.38 111 VAL A C 1
ATOM 865 O O . VAL A 1 111 ? -7.990 -0.465 16.633 1.00 93.38 111 VAL A O 1
ATOM 868 N N . LYS A 1 112 ? -7.796 -0.924 18.816 1.00 93.81 112 LYS A N 1
ATOM 869 C CA . LYS A 1 112 ? -6.329 -0.783 18.846 1.00 93.81 112 LYS A CA 1
ATOM 870 C C . LYS A 1 112 ? -5.632 -1.889 18.058 1.00 93.81 112 LYS A C 1
ATOM 872 O O . LYS A 1 112 ? -4.706 -1.597 17.300 1.00 93.81 112 LYS A O 1
ATOM 877 N N . ASP A 1 113 ? -6.072 -3.136 18.199 1.00 92.62 113 ASP A N 1
ATOM 878 C CA . ASP A 1 113 ? -5.533 -4.257 17.428 1.00 92.62 113 ASP A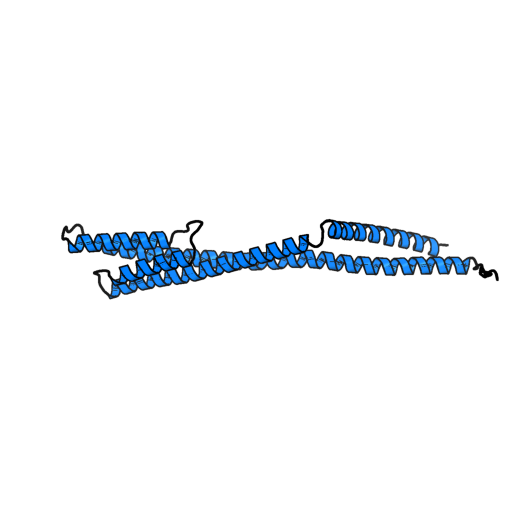 CA 1
ATOM 879 C C . ASP A 1 113 ? -5.848 -4.114 15.934 1.00 92.62 113 ASP A C 1
ATOM 881 O O . ASP A 1 113 ? -4.958 -4.308 15.098 1.00 92.62 113 ASP A O 1
ATOM 885 N N . PHE A 1 114 ? -7.066 -3.688 15.590 1.00 92.62 114 PHE A N 1
ATOM 886 C CA . PHE A 1 114 ? -7.455 -3.316 14.231 1.00 92.62 114 PHE A CA 1
ATOM 887 C C . PHE A 1 114 ? -6.513 -2.239 13.680 1.00 92.62 114 PHE A C 1
ATOM 889 O O . PHE A 1 114 ? -5.931 -2.410 12.609 1.00 92.62 114 PHE A O 1
ATOM 896 N N . ASN A 1 115 ? -6.281 -1.165 14.437 1.00 91.31 115 ASN A N 1
ATOM 897 C CA . ASN A 1 115 ? -5.476 -0.049 13.956 1.00 91.31 115 ASN A CA 1
ATOM 898 C C . ASN A 1 115 ? -3.967 -0.353 13.899 1.00 91.31 115 ASN A C 1
ATOM 900 O O . ASN A 1 115 ? -3.241 0.286 13.135 1.00 91.31 115 ASN A O 1
ATOM 904 N N . SER A 1 116 ? -3.486 -1.337 14.663 1.00 89.19 116 SER A N 1
ATOM 905 C CA . SER A 1 116 ? -2.075 -1.734 14.663 1.00 89.19 116 SER A CA 1
ATOM 906 C C . SER A 1 116 ? -1.598 -2.202 13.280 1.00 89.19 116 SER A C 1
ATOM 908 O O . SER A 1 116 ? -2.375 -2.727 12.489 1.00 89.19 116 SER A O 1
ATOM 910 N N . GLN A 1 117 ? -0.316 -2.016 12.968 1.00 75.62 117 GLN A N 1
ATOM 911 C CA . GLN A 1 117 ? 0.329 -2.652 11.817 1.00 75.62 117 GLN A CA 1
ATOM 912 C C . GLN A 1 117 ? 1.284 -3.724 12.335 1.00 75.62 117 GLN A C 1
ATOM 914 O O . GLN A 1 117 ? 2.423 -3.423 12.702 1.00 75.62 117 GLN A O 1
ATOM 919 N N . LYS A 1 118 ? 0.835 -4.981 12.398 1.00 78.44 118 LYS A N 1
ATOM 920 C CA . LYS A 1 118 ? 1.747 -6.108 12.624 1.00 78.44 118 LYS A CA 1
ATOM 921 C C . LYS A 1 118 ? 2.261 -6.582 11.267 1.00 78.44 118 LYS A C 1
ATOM 923 O O . LYS A 1 118 ? 1.572 -6.510 10.254 1.00 78.44 118 LYS A O 1
ATOM 928 N N . LYS A 1 119 ? 3.511 -7.045 11.252 1.00 62.00 119 LYS A N 1
ATOM 929 C CA . LYS A 1 119 ? 4.259 -7.389 10.031 1.00 62.00 119 LYS A CA 1
ATOM 930 C C . LYS A 1 119 ? 3.556 -8.428 9.142 1.00 62.00 119 LYS A C 1
ATOM 932 O O . LYS A 1 119 ? 3.783 -8.420 7.937 1.00 62.00 119 LYS A O 1
ATOM 937 N N . ASP A 1 120 ? 2.714 -9.267 9.738 1.00 73.56 120 ASP A N 1
ATOM 938 C CA . ASP A 1 120 ? 2.034 -10.383 9.080 1.00 73.56 120 ASP A CA 1
ATOM 939 C C . ASP A 1 120 ? 0.503 -10.191 9.005 1.00 73.56 120 ASP A C 1
ATOM 941 O O . ASP A 1 120 ? -0.214 -11.139 8.699 1.00 73.56 120 ASP A O 1
ATOM 945 N N . ASP A 1 121 ? -0.011 -8.987 9.290 1.00 81.06 121 ASP A N 1
ATOM 946 C CA . ASP A 1 121 ? -1.455 -8.725 9.262 1.00 81.06 121 ASP A CA 1
ATOM 947 C C . ASP A 1 121 ? -1.998 -8.724 7.827 1.00 81.06 121 ASP A C 1
ATOM 949 O O . ASP A 1 121 ? -1.628 -7.880 7.000 1.00 81.06 121 ASP A O 1
ATOM 953 N N . THR A 1 122 ? -2.951 -9.613 7.550 1.00 87.00 122 THR A N 1
ATOM 954 C CA . THR A 1 122 ? -3.703 -9.613 6.291 1.00 87.00 122 THR A CA 1
ATOM 955 C C . THR A 1 122 ? -4.925 -8.693 6.365 1.00 87.00 122 THR A C 1
ATOM 957 O O . THR A 1 122 ? -5.398 -8.347 7.449 1.00 87.00 122 THR A O 1
ATOM 960 N N . PHE A 1 123 ? -5.476 -8.312 5.207 1.00 89.56 123 PHE A N 1
ATOM 961 C CA . PHE A 1 123 ? -6.741 -7.572 5.168 1.00 89.56 123 PHE A CA 1
ATOM 962 C C . PHE A 1 123 ? -7.885 -8.369 5.818 1.00 89.56 123 PHE A C 1
ATOM 964 O O . PHE A 1 123 ? -8.684 -7.802 6.555 1.00 89.56 123 PHE A O 1
ATOM 971 N N . GLU A 1 124 ? -7.916 -9.690 5.625 1.00 92.19 124 GLU A N 1
ATOM 972 C CA . GLU A 1 124 ? -8.910 -10.585 6.231 1.00 92.19 124 GLU A CA 1
ATOM 973 C C . GLU A 1 124 ? -8.834 -10.579 7.765 1.00 92.19 124 GLU A C 1
ATOM 975 O O . GLU A 1 124 ? -9.857 -10.646 8.446 1.00 92.19 124 GLU A O 1
ATOM 980 N N . ASP A 1 125 ? -7.633 -10.465 8.336 1.00 91.38 125 ASP A N 1
ATOM 981 C CA . ASP A 1 125 ? -7.470 -10.349 9.788 1.00 91.38 125 ASP A CA 1
ATOM 982 C C . ASP A 1 125 ? -7.984 -9.001 10.305 1.00 91.38 125 ASP A C 1
ATOM 984 O O . ASP A 1 125 ? -8.631 -8.942 11.354 1.00 91.38 125 ASP A O 1
ATOM 988 N N . LYS A 1 126 ? -7.772 -7.921 9.543 1.00 92.12 126 LYS A N 1
ATOM 989 C CA . LYS A 1 126 ? -8.338 -6.600 9.856 1.00 92.12 126 LYS A CA 1
ATOM 990 C C . LYS A 1 126 ? -9.853 -6.572 9.740 1.00 92.12 126 LYS A C 1
ATOM 992 O O . LYS A 1 126 ? -10.502 -5.980 10.596 1.00 92.12 126 LYS A O 1
ATOM 997 N N . GLU A 1 127 ? -10.415 -7.239 8.741 1.00 93.81 127 GLU A N 1
ATO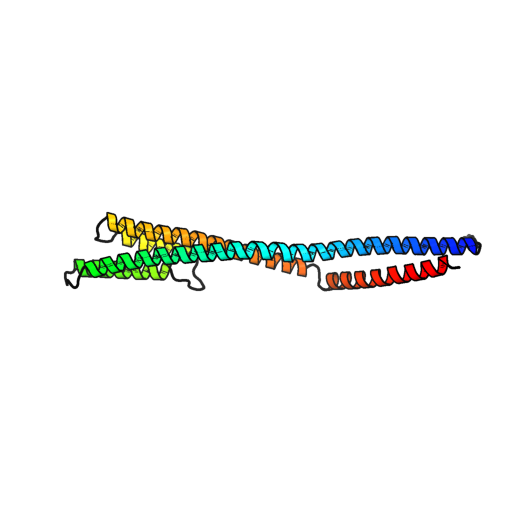M 998 C CA . GLU A 1 127 ? -11.860 -7.369 8.563 1.00 93.81 127 GLU A CA 1
ATOM 999 C C . GLU A 1 127 ? -12.509 -8.130 9.726 1.00 93.81 127 GLU A C 1
ATOM 1001 O O . GLU A 1 127 ? -13.545 -7.706 10.235 1.00 93.81 127 GLU A O 1
ATOM 1006 N N . LYS A 1 128 ? -11.878 -9.198 10.232 1.00 94.12 128 LYS A N 1
ATOM 1007 C CA . LYS A 1 128 ? -12.364 -9.907 11.431 1.00 94.12 128 LYS A CA 1
ATOM 1008 C C . LYS A 1 128 ? -12.377 -9.014 12.670 1.00 94.12 128 LYS A C 1
ATOM 1010 O O . LYS A 1 128 ? -13.354 -9.036 13.411 1.00 94.12 128 LYS A O 1
ATOM 1015 N N . LEU A 1 129 ? -11.312 -8.242 12.894 1.00 93.38 129 LEU A N 1
ATOM 1016 C CA . LEU A 1 129 ? -11.226 -7.313 14.028 1.00 93.38 129 LEU A CA 1
ATOM 1017 C C . LEU A 1 129 ? -12.255 -6.184 13.911 1.00 93.38 129 LEU A C 1
ATOM 1019 O O . LEU A 1 129 ? -12.885 -5.827 14.901 1.00 93.38 129 LEU A O 1
ATOM 1023 N N . TYR A 1 130 ? -12.457 -5.665 12.699 1.00 95.25 130 TYR A N 1
ATOM 1024 C CA . TYR A 1 130 ? -13.516 -4.704 12.408 1.00 95.25 130 TYR A CA 1
ATOM 1025 C C . TYR A 1 130 ? -14.900 -5.277 12.734 1.00 95.25 130 TYR A C 1
ATOM 1027 O O . TYR A 1 130 ? -15.651 -4.633 13.457 1.00 95.25 130 TYR A O 1
ATOM 1035 N N . ASN A 1 131 ? -15.221 -6.485 12.258 1.00 95.62 131 ASN A N 1
ATOM 1036 C CA . ASN A 1 131 ? -16.520 -7.117 12.499 1.00 95.62 131 ASN A CA 1
ATOM 1037 C C . ASN A 1 131 ? -16.755 -7.431 13.987 1.00 95.62 131 ASN A C 1
ATOM 1039 O O . ASN A 1 131 ? -17.867 -7.278 14.473 1.00 95.62 131 ASN A O 1
ATOM 1043 N N . ALA A 1 132 ? -15.717 -7.820 14.732 1.00 94.38 132 ALA A N 1
ATOM 1044 C CA . ALA A 1 132 ? -15.834 -8.018 16.178 1.00 94.38 132 ALA A CA 1
ATOM 1045 C C . ALA A 1 132 ? -16.169 -6.703 16.908 1.00 94.38 132 ALA A C 1
ATOM 1047 O O . ALA A 1 132 ? -17.163 -6.636 17.630 1.00 94.38 132 ALA A O 1
ATOM 1048 N N . ALA A 1 133 ? -15.406 -5.639 16.632 1.00 93.62 133 ALA A N 1
ATOM 1049 C CA . ALA A 1 133 ? -15.630 -4.332 17.246 1.00 93.62 133 ALA A CA 1
ATOM 1050 C C . ALA A 1 133 ? -16.983 -3.730 16.836 1.00 93.62 133 ALA A C 1
ATOM 1052 O O . ALA A 1 133 ? -17.656 -3.094 17.641 1.00 93.62 133 ALA A O 1
ATOM 1053 N N . ALA A 1 134 ? -17.387 -3.938 15.584 1.00 94.69 134 ALA A N 1
ATOM 1054 C CA . ALA A 1 134 ? -18.683 -3.563 15.039 1.00 94.69 134 ALA A CA 1
ATOM 1055 C C . ALA A 1 134 ? -19.854 -4.146 15.837 1.00 94.69 134 ALA A C 1
ATOM 1057 O O . ALA A 1 134 ? -20.714 -3.395 16.303 1.00 94.69 134 ALA A O 1
ATOM 1058 N N . ASP A 1 135 ? -19.861 -5.471 15.982 1.00 94.12 135 ASP A N 1
ATOM 1059 C CA . ASP A 1 135 ? -20.917 -6.214 16.664 1.00 94.12 135 ASP A CA 1
ATOM 1060 C C . ASP A 1 135 ? -20.977 -5.818 18.146 1.00 94.12 135 ASP A C 1
ATOM 1062 O O . ASP A 1 135 ? -22.057 -5.596 18.700 1.00 94.12 135 ASP A O 1
ATOM 1066 N N . ASP A 1 136 ? -19.815 -5.656 18.784 1.00 93.19 136 ASP A N 1
ATOM 1067 C CA . ASP A 1 136 ? -19.736 -5.225 20.176 1.00 93.19 136 ASP A CA 1
ATOM 1068 C C . ASP A 1 136 ? -20.230 -3.777 20.373 1.00 93.19 136 ASP A C 1
ATOM 1070 O O . ASP A 1 136 ? -20.900 -3.498 21.368 1.00 93.19 136 ASP A O 1
ATOM 1074 N N . ILE A 1 137 ? -19.959 -2.854 19.436 1.00 91.81 137 ILE A N 1
ATOM 1075 C CA . ILE A 1 137 ? -20.482 -1.473 19.483 1.00 91.81 137 ILE A CA 1
ATOM 1076 C C . ILE A 1 137 ? -22.009 -1.460 19.390 1.00 91.81 137 ILE A C 1
ATOM 1078 O O . ILE A 1 137 ? -22.658 -0.684 20.092 1.00 91.81 137 ILE A O 1
ATOM 1082 N N . GLU A 1 138 ? -22.597 -2.306 18.543 1.00 89.12 138 GLU A N 1
ATOM 1083 C CA . GLU A 1 138 ? -24.056 -2.436 18.438 1.00 89.12 138 GLU A CA 1
ATOM 1084 C C . GLU A 1 138 ? -24.681 -3.039 19.706 1.00 89.12 138 GLU A C 1
ATOM 1086 O O . GLU A 1 138 ? -25.827 -2.730 20.037 1.00 89.12 138 GLU A O 1
ATOM 1091 N N . GLY A 1 139 ? -23.919 -3.861 20.432 1.00 85.56 139 GLY A N 1
ATOM 1092 C CA . GLY A 1 139 ? -24.304 -4.455 21.711 1.00 85.56 139 GLY A CA 1
ATOM 1093 C C . GLY A 1 139 ? -24.095 -3.565 22.942 1.00 85.56 139 GLY A C 1
ATOM 1094 O O . GLY A 1 139 ? -24.468 -3.985 24.040 1.00 85.56 139 GLY A O 1
ATOM 1095 N N . LEU A 1 140 ? -23.514 -2.367 22.796 1.00 86.69 140 LEU A N 1
ATOM 1096 C CA . LEU A 1 140 ? -23.272 -1.462 23.922 1.00 86.69 140 LEU A CA 1
ATOM 1097 C C . LEU A 1 140 ? -24.579 -0.964 24.542 1.00 86.69 140 LEU A C 1
ATOM 1099 O O . 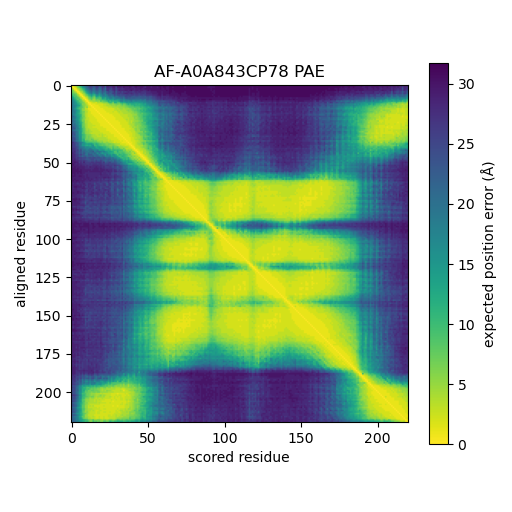LEU A 1 140 ? -25.466 -0.451 23.856 1.00 86.69 140 LEU A O 1
ATOM 1103 N N . ASP A 1 141 ? -24.644 -1.006 25.873 1.00 84.06 141 ASP A N 1
ATOM 1104 C CA . ASP A 1 141 ? -25.712 -0.369 26.645 1.00 84.06 141 ASP A CA 1
ATOM 1105 C C . ASP A 1 141 ? -25.452 1.145 26.725 1.00 84.06 141 ASP A C 1
ATOM 1107 O O . ASP A 1 141 ? -24.915 1.679 27.700 1.00 84.06 141 ASP A O 1
ATOM 1111 N N . THR A 1 142 ? -25.719 1.833 25.615 1.00 83.25 142 THR A N 1
ATOM 1112 C CA . THR A 1 142 ? -25.535 3.277 25.448 1.00 83.25 142 THR A CA 1
ATOM 1113 C C . THR A 1 142 ? -26.644 3.880 24.585 1.00 83.25 142 THR A C 1
ATOM 1115 O O . THR A 1 142 ? -27.503 3.179 24.050 1.00 83.25 142 THR A O 1
ATOM 1118 N N . ASP A 1 143 ? -26.646 5.206 24.451 1.00 86.19 143 ASP A N 1
ATOM 1119 C CA . ASP A 1 143 ? -27.575 5.891 23.556 1.00 86.19 143 ASP A CA 1
ATOM 1120 C C . ASP A 1 143 ? -27.386 5.403 22.109 1.00 86.19 143 ASP A C 1
ATOM 1122 O O . ASP A 1 143 ? -26.280 5.415 21.567 1.00 86.19 143 ASP A O 1
ATOM 1126 N N . ALA A 1 144 ? -28.481 5.007 21.458 1.00 85.88 144 ALA A N 1
ATOM 1127 C CA . ALA A 1 144 ? -28.438 4.454 20.107 1.00 85.88 144 ALA A CA 1
ATOM 1128 C C . ALA A 1 144 ? -27.887 5.448 19.066 1.00 85.88 144 ALA A C 1
ATOM 1130 O O . ALA A 1 144 ? -27.341 5.031 18.044 1.00 85.88 144 ALA A O 1
ATOM 1131 N N . GLY A 1 145 ? -28.032 6.758 19.292 1.00 87.00 145 GLY A N 1
ATOM 1132 C CA . GLY A 1 145 ? -27.402 7.786 18.467 1.00 87.00 145 GLY A CA 1
ATOM 1133 C C . GLY A 1 145 ? -25.887 7.797 18.646 1.00 87.00 145 GLY A C 1
ATOM 1134 O O . GLY A 1 145 ? -25.157 7.836 17.656 1.00 87.00 145 GLY A O 1
ATOM 1135 N N . LYS A 1 146 ? -25.415 7.675 19.890 1.00 88.69 146 LYS A N 1
ATOM 1136 C CA . LYS A 1 146 ? -23.984 7.600 20.202 1.00 88.69 146 LYS A CA 1
ATOM 1137 C C . LYS A 1 146 ? -23.332 6.325 19.665 1.00 88.69 146 LYS A C 1
ATOM 1139 O O . LYS A 1 146 ? -22.280 6.412 19.040 1.00 88.69 146 LYS A O 1
ATOM 1144 N N . ALA A 1 147 ? -23.975 5.167 19.820 1.00 89.44 147 ALA A N 1
ATOM 1145 C CA . ALA A 1 147 ? -23.494 3.912 19.235 1.00 89.44 147 ALA A CA 1
ATOM 1146 C C . ALA A 1 147 ? -23.353 4.016 17.704 1.00 89.44 147 ALA A C 1
ATOM 1148 O O . ALA A 1 147 ? -22.342 3.597 17.144 1.00 89.44 147 ALA A O 1
ATOM 1149 N N . LYS A 1 148 ? -24.320 4.651 17.023 1.00 92.00 148 LYS A N 1
ATOM 1150 C CA . LYS A 1 148 ? -24.258 4.898 15.571 1.00 92.00 148 LYS A CA 1
ATOM 1151 C C . LYS A 1 148 ? -23.122 5.830 15.159 1.00 92.00 148 LYS A C 1
ATOM 1153 O O . LYS A 1 148 ? -22.526 5.610 14.111 1.00 92.00 148 LYS A O 1
ATOM 1158 N N . GLU A 1 149 ? -22.835 6.867 15.942 1.00 92.62 149 GLU A N 1
ATOM 1159 C CA . GLU A 1 149 ? -21.723 7.787 15.674 1.00 92.62 149 GLU A CA 1
ATOM 1160 C C . GLU A 1 149 ? -20.373 7.060 15.757 1.00 92.62 149 GLU A C 1
ATOM 1162 O O . GLU A 1 149 ? -19.579 7.114 14.815 1.00 92.62 149 GLU A O 1
ATOM 1167 N N . ILE A 1 150 ? -20.166 6.290 16.830 1.00 93.44 150 ILE A N 1
ATOM 1168 C CA . ILE A 1 150 ? -18.960 5.477 17.031 1.00 93.44 150 ILE A CA 1
ATOM 1169 C C . ILE A 1 150 ? -18.821 4.452 15.900 1.00 93.44 150 ILE A C 1
ATOM 1171 O O . ILE A 1 150 ? -17.746 4.313 15.314 1.00 93.44 150 ILE A O 1
ATOM 1175 N N . ARG A 1 151 ? -19.922 3.780 15.538 1.00 94.69 151 ARG A N 1
ATOM 1176 C CA . ARG A 1 151 ? -19.970 2.824 14.425 1.00 94.69 151 ARG A CA 1
ATOM 1177 C C . ARG A 1 151 ? -19.569 3.475 13.101 1.00 94.69 151 ARG A C 1
ATOM 1179 O O . ARG A 1 151 ? -18.728 2.928 12.398 1.00 94.69 151 ARG A O 1
ATOM 1186 N N . ALA A 1 152 ? -20.101 4.657 12.794 1.00 95.25 152 ALA A N 1
ATOM 1187 C CA . ALA A 1 152 ? -19.781 5.373 11.562 1.00 95.25 152 ALA A CA 1
ATOM 1188 C C . ALA A 1 152 ? -18.295 5.762 11.484 1.00 95.25 152 ALA A C 1
ATOM 1190 O O . ALA A 1 152 ? -17.686 5.679 10.417 1.00 95.25 152 ALA A O 1
ATOM 1191 N N . ASN A 1 153 ? -17.682 6.155 12.605 1.00 94.75 153 ASN A N 1
ATOM 1192 C CA . ASN A 1 153 ? -16.243 6.415 12.651 1.00 94.75 153 ASN A CA 1
ATOM 1193 C C . ASN A 1 153 ? -15.422 5.130 12.462 1.00 94.75 153 ASN A C 1
ATOM 1195 O O . ASN A 1 153 ? -14.432 5.152 11.730 1.00 94.75 153 ASN A O 1
ATOM 1199 N N . LEU A 1 154 ? -15.858 4.000 13.026 1.00 96.56 154 LEU A N 1
ATOM 1200 C CA . LEU A 1 154 ? -15.223 2.704 12.778 1.00 96.56 154 LEU A CA 1
ATOM 1201 C C . LEU A 1 154 ? -15.333 2.284 11.299 1.00 96.56 154 LEU A C 1
ATOM 1203 O O . LEU A 1 154 ? -14.348 1.825 10.723 1.00 96.56 154 LEU A O 1
ATOM 1207 N N . ASP A 1 155 ? -16.484 2.503 10.662 1.00 97.12 155 ASP A N 1
ATOM 1208 C CA . ASP A 1 155 ? -16.693 2.223 9.234 1.00 97.12 155 ASP A CA 1
ATOM 1209 C C . ASP A 1 155 ? -15.779 3.082 8.351 1.00 97.12 155 ASP A C 1
ATOM 1211 O O . ASP A 1 155 ? -15.137 2.575 7.431 1.00 97.12 155 ASP A O 1
ATOM 1215 N N . ASN A 1 156 ? -15.636 4.371 8.669 1.00 96.50 156 ASN A N 1
ATOM 1216 C CA . ASN A 1 156 ? -14.704 5.255 7.965 1.00 96.50 156 ASN A CA 1
ATOM 1217 C C . ASN A 1 156 ? -13.244 4.793 8.115 1.00 96.50 156 ASN A C 1
ATOM 1219 O O . ASN A 1 156 ? -12.467 4.867 7.158 1.00 96.50 156 ASN A O 1
ATOM 1223 N N . ALA A 1 157 ? -12.864 4.295 9.297 1.00 95.00 157 ALA A N 1
ATOM 1224 C CA . ALA A 1 157 ? -11.545 3.710 9.514 1.00 95.00 157 ALA A CA 1
ATOM 1225 C C . ALA A 1 157 ? -11.351 2.431 8.679 1.00 95.00 157 ALA A C 1
ATOM 1227 O O . ALA A 1 157 ? -10.279 2.226 8.103 1.00 95.00 157 ALA A O 1
ATOM 1228 N N . PHE A 1 158 ? -12.385 1.592 8.571 1.00 96.44 158 PHE A N 1
ATOM 1229 C CA . PHE A 1 158 ? -12.361 0.366 7.773 1.00 96.44 158 PHE A CA 1
ATOM 1230 C C . PHE A 1 158 ? -12.252 0.638 6.270 1.00 96.44 158 PHE A C 1
ATOM 1232 O O . PHE A 1 158 ? -11.410 0.038 5.603 1.00 96.44 158 PHE A O 1
ATOM 1239 N N . GLU A 1 159 ? -13.003 1.602 5.739 1.00 95.62 159 GLU A N 1
ATOM 1240 C CA . GLU A 1 159 ? -12.890 2.003 4.332 1.00 95.62 159 GLU A CA 1
ATOM 1241 C C . GLU A 1 159 ? -11.494 2.559 4.008 1.00 95.62 159 GLU A C 1
ATOM 1243 O O . GLU A 1 159 ? -10.896 2.203 2.990 1.00 95.62 159 GLU A O 1
ATOM 1248 N N . ALA A 1 160 ? -10.912 3.365 4.902 1.00 92.56 160 ALA A N 1
ATOM 1249 C CA . ALA A 1 160 ? -9.530 3.823 4.750 1.00 92.56 160 ALA A CA 1
ATOM 1250 C C . ALA A 1 160 ? -8.522 2.657 4.792 1.00 92.56 160 ALA A C 1
ATOM 1252 O O . ALA A 1 160 ? -7.573 2.627 4.005 1.00 92.56 160 ALA A O 1
ATOM 1253 N N . CYS A 1 161 ? -8.751 1.666 5.660 1.00 92.94 161 CYS A N 1
ATOM 1254 C CA . CYS A 1 161 ? -7.951 0.443 5.734 1.00 92.94 161 CYS A CA 1
ATOM 1255 C C . CYS A 1 161 ? -8.023 -0.364 4.426 1.00 92.94 161 CYS A C 1
ATOM 1257 O O . CYS A 1 161 ? -6.994 -0.778 3.895 1.00 92.94 161 CYS A O 1
ATOM 1259 N N . LYS A 1 162 ? -9.218 -0.526 3.853 1.00 93.31 162 LYS A N 1
ATOM 1260 C CA . LYS A 1 162 ? -9.427 -1.216 2.574 1.00 93.31 162 LYS A CA 1
ATOM 1261 C C . LYS A 1 162 ? -8.668 -0.550 1.429 1.00 93.31 162 LYS A C 1
ATOM 1263 O O . LYS A 1 162 ? -8.006 -1.235 0.652 1.00 93.31 162 LYS A O 1
ATOM 1268 N N . VAL A 1 163 ? -8.710 0.782 1.353 1.00 90.94 163 VAL A N 1
ATOM 1269 C CA . VAL A 1 163 ? -7.922 1.546 0.372 1.00 90.94 163 VAL A CA 1
ATOM 1270 C C . VAL A 1 163 ? -6.423 1.313 0.575 1.00 90.94 163 VAL A C 1
ATOM 1272 O O . VAL A 1 163 ? -5.717 1.035 -0.392 1.00 90.94 163 VAL A O 1
ATOM 1275 N N . LEU A 1 164 ? -5.939 1.371 1.819 1.00 90.19 164 LEU A N 1
ATOM 1276 C CA . LEU A 1 164 ? -4.529 1.138 2.144 1.00 90.19 164 LEU A CA 1
ATOM 1277 C C . LEU A 1 164 ? -4.053 -0.251 1.689 1.00 90.19 164 LEU A C 1
ATOM 1279 O O . LEU A 1 164 ? -3.003 -0.360 1.055 1.00 90.19 164 LEU A O 1
ATOM 1283 N N . TYR A 1 165 ? -4.821 -1.305 1.978 1.00 88.81 165 TYR A N 1
ATOM 1284 C CA . TYR A 1 165 ? -4.478 -2.668 1.561 1.00 88.81 165 TYR A CA 1
ATOM 1285 C C . TYR A 1 165 ? -4.546 -2.856 0.042 1.00 88.81 165 TYR A C 1
ATOM 1287 O O . TYR A 1 165 ? -3.679 -3.534 -0.504 1.00 88.81 165 TYR A O 1
ATOM 1295 N N . GLY A 1 166 ? -5.485 -2.198 -0.648 1.00 86.19 166 GLY A N 1
ATOM 1296 C CA . GLY A 1 166 ? -5.512 -2.173 -2.114 1.00 86.19 166 GLY A CA 1
ATOM 1297 C C . GLY A 1 166 ? -4.236 -1.571 -2.712 1.00 86.19 166 GLY A C 1
ATOM 1298 O O . GLY A 1 166 ? -3.628 -2.164 -3.599 1.00 86.19 166 GLY A O 1
ATOM 1299 N N . ILE A 1 167 ? -3.757 -0.448 -2.161 1.00 84.00 167 ILE A N 1
ATOM 1300 C CA . ILE A 1 167 ? -2.488 0.169 -2.590 1.00 84.00 167 ILE A CA 1
ATOM 1301 C C . ILE A 1 167 ? -1.303 -0.776 -2.331 1.00 84.00 167 ILE A C 1
ATOM 1303 O O . ILE A 1 167 ? -0.429 -0.921 -3.184 1.00 84.00 167 ILE A O 1
ATOM 1307 N N . LEU A 1 168 ? -1.258 -1.438 -1.171 1.00 83.88 168 LEU A N 1
ATOM 1308 C CA . LEU A 1 168 ? -0.189 -2.388 -0.834 1.00 83.88 168 LEU A CA 1
ATOM 1309 C C . LEU A 1 168 ? -0.169 -3.612 -1.760 1.00 83.88 168 LEU A C 1
ATOM 1311 O O . LEU A 1 168 ? 0.908 -4.101 -2.116 1.00 83.88 168 LEU A O 1
ATOM 1315 N N . GLU A 1 169 ? -1.339 -4.116 -2.147 1.00 83.00 169 GLU A N 1
ATOM 1316 C CA . GLU A 1 169 ? -1.465 -5.218 -3.099 1.00 83.00 169 GLU A CA 1
ATOM 1317 C C . GLU A 1 169 ? -0.975 -4.802 -4.490 1.00 83.00 169 GLU A C 1
ATOM 1319 O O . GLU A 1 169 ? -0.138 -5.496 -5.074 1.00 83.00 169 GLU A O 1
ATOM 1324 N N . ASP A 1 170 ? -1.379 -3.621 -4.963 1.00 77.31 170 ASP A N 1
ATOM 1325 C CA . ASP A 1 170 ? -0.900 -3.042 -6.220 1.00 77.31 170 ASP A CA 1
ATOM 1326 C C . ASP A 1 170 ? 0.623 -2.822 -6.205 1.00 77.31 170 ASP A C 1
ATOM 1328 O O . ASP A 1 170 ? 1.314 -3.155 -7.173 1.00 77.31 170 ASP A O 1
ATOM 1332 N N . GLU A 1 171 ? 1.190 -2.315 -5.103 1.00 75.56 171 GLU A N 1
ATOM 1333 C CA . GLU A 1 171 ? 2.642 -2.175 -4.925 1.00 75.56 171 GLU A CA 1
ATOM 1334 C C . GLU A 1 171 ? 3.357 -3.531 -5.014 1.00 75.56 171 GLU A C 1
ATOM 1336 O O . GLU A 1 171 ? 4.413 -3.644 -5.647 1.00 75.56 171 GLU A O 1
ATOM 1341 N N . ASN A 1 172 ? 2.802 -4.570 -4.389 1.00 75.31 172 ASN A N 1
ATOM 1342 C CA . ASN A 1 172 ? 3.370 -5.915 -4.420 1.00 75.31 172 ASN A CA 1
ATOM 1343 C C . ASN A 1 172 ? 3.269 -6.545 -5.813 1.00 75.31 172 ASN A C 1
ATOM 1345 O O . ASN A 1 172 ? 4.245 -7.142 -6.275 1.00 75.31 172 ASN A O 1
ATOM 1349 N N . ALA A 1 173 ? 2.150 -6.359 -6.513 1.00 71.81 173 ALA A N 1
ATOM 1350 C CA . ALA A 1 173 ? 1.971 -6.798 -7.892 1.00 71.81 173 ALA A CA 1
ATOM 1351 C C . ALA A 1 173 ? 2.954 -6.090 -8.837 1.00 71.81 173 ALA A C 1
ATOM 1353 O O . ALA A 1 173 ? 3.639 -6.751 -9.621 1.00 71.81 173 ALA A O 1
ATOM 1354 N N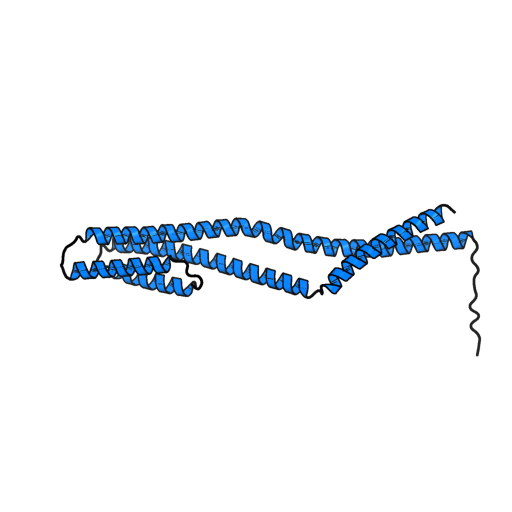 . LYS A 1 174 ? 3.117 -4.765 -8.707 1.00 68.19 174 LYS A N 1
ATOM 1355 C CA . LYS A 1 174 ? 4.115 -3.986 -9.462 1.00 68.19 174 LYS A CA 1
ATOM 1356 C C . LYS A 1 174 ? 5.539 -4.456 -9.158 1.00 68.19 174 LYS A C 1
ATOM 1358 O O . LYS A 1 174 ? 6.321 -4.657 -10.085 1.00 68.19 174 LYS A O 1
ATOM 1363 N N . LYS A 1 175 ? 5.889 -4.699 -7.888 1.00 68.06 175 LYS A N 1
ATOM 1364 C CA . LYS A 1 175 ? 7.201 -5.260 -7.502 1.00 68.06 175 LYS A CA 1
ATOM 1365 C C . LYS A 1 175 ? 7.424 -6.650 -8.091 1.00 68.06 175 LYS A C 1
ATOM 1367 O O . LYS A 1 175 ? 8.517 -6.923 -8.583 1.00 68.06 175 LYS A O 1
ATOM 1372 N N . ALA A 1 176 ? 6.414 -7.517 -8.071 1.00 69.19 176 ALA A N 1
ATOM 1373 C CA . ALA A 1 176 ? 6.484 -8.842 -8.679 1.00 69.19 176 ALA A CA 1
ATOM 1374 C C . ALA A 1 176 ? 6.656 -8.751 -10.201 1.00 69.19 176 ALA A C 1
ATOM 1376 O O . ALA A 1 176 ? 7.491 -9.459 -10.758 1.00 69.19 176 ALA A O 1
ATOM 1377 N N . GLN A 1 177 ? 5.950 -7.833 -10.865 1.00 67.25 177 GLN A N 1
ATOM 1378 C CA . GLN A 1 177 ? 6.096 -7.570 -12.295 1.00 67.25 177 GLN A CA 1
ATOM 1379 C C . GLN A 1 177 ? 7.486 -7.020 -12.632 1.00 67.25 177 GLN A C 1
ATOM 1381 O O . GLN A 1 177 ? 8.107 -7.490 -13.580 1.00 67.25 177 GLN A O 1
ATOM 1386 N N . MET A 1 178 ? 8.011 -6.075 -11.848 1.00 64.31 178 MET A N 1
ATOM 1387 C CA . MET A 1 178 ? 9.374 -5.558 -12.012 1.00 64.31 178 MET A CA 1
ATOM 1388 C C . MET A 1 178 ? 10.420 -6.644 -11.785 1.00 64.31 178 MET A C 1
ATOM 1390 O O . MET A 1 178 ? 11.382 -6.732 -12.541 1.00 64.31 178 MET A O 1
ATOM 1394 N N . LYS A 1 179 ? 10.226 -7.499 -10.777 1.00 65.44 179 LYS A N 1
ATOM 1395 C CA . LYS A 1 179 ? 11.100 -8.642 -10.520 1.00 65.44 179 LYS A CA 1
ATOM 1396 C C . LYS A 1 179 ? 11.051 -9.644 -11.672 1.00 65.44 179 LYS A C 1
ATOM 1398 O O . LYS A 1 179 ? 12.103 -10.034 -12.154 1.00 65.44 179 LYS A O 1
ATOM 1403 N N . ALA A 1 180 ? 9.865 -9.987 -12.170 1.00 62.84 180 ALA A N 1
ATOM 1404 C CA . ALA A 1 180 ? 9.697 -10.861 -13.328 1.00 62.84 180 ALA A CA 1
ATOM 1405 C C . ALA A 1 180 ? 10.295 -10.246 -14.604 1.00 62.84 180 ALA A C 1
ATOM 1407 O O . ALA A 1 180 ? 10.925 -10.949 -15.384 1.00 62.84 180 ALA A O 1
ATOM 1408 N N . ALA A 1 181 ? 10.162 -8.932 -14.804 1.00 58.59 181 ALA A N 1
ATOM 1409 C CA . ALA A 1 181 ? 10.790 -8.215 -15.910 1.00 58.59 181 ALA A CA 1
ATOM 1410 C C . ALA A 1 181 ? 12.321 -8.189 -15.779 1.00 58.59 181 ALA A C 1
ATOM 1412 O O . ALA A 1 181 ? 13.018 -8.393 -16.769 1.00 58.59 181 ALA A O 1
ATOM 1413 N N . ALA A 1 182 ? 12.854 -8.000 -14.570 1.00 56.66 182 ALA A N 1
ATOM 1414 C CA . ALA A 1 182 ? 14.286 -8.074 -14.289 1.00 56.66 182 ALA A CA 1
ATOM 1415 C C . ALA A 1 182 ? 14.832 -9.499 -14.476 1.00 56.66 182 ALA A C 1
ATOM 1417 O O . ALA A 1 182 ? 15.902 -9.675 -15.053 1.00 56.66 182 ALA A O 1
ATOM 1418 N N . GLU A 1 183 ? 14.089 -10.522 -14.054 1.00 58.16 183 GLU A N 1
ATOM 1419 C CA . GLU A 1 183 ? 14.420 -11.934 -14.264 1.00 58.16 183 GLU A CA 1
ATOM 1420 C C . GLU A 1 183 ? 14.333 -12.320 -15.749 1.00 58.16 183 GLU A C 1
ATOM 1422 O O . GLU A 1 183 ? 15.228 -12.990 -16.256 1.00 58.16 183 GLU A O 1
ATOM 1427 N N . ALA A 1 184 ? 13.331 -11.836 -16.487 1.00 56.00 184 ALA A N 1
ATOM 1428 C CA . ALA A 1 184 ? 13.220 -12.017 -17.936 1.00 56.00 184 ALA A CA 1
ATOM 1429 C C . ALA A 1 184 ? 14.322 -11.261 -18.703 1.00 56.00 184 ALA A C 1
ATOM 1431 O O . ALA A 1 184 ? 14.869 -11.771 -19.682 1.00 56.00 184 ALA A O 1
ATOM 1432 N N . ALA A 1 185 ? 14.708 -10.069 -18.239 1.00 51.53 185 ALA A N 1
ATOM 1433 C CA . ALA A 1 185 ? 15.864 -9.344 -18.755 1.00 51.53 185 ALA A CA 1
ATOM 1434 C C . ALA A 1 185 ? 17.175 -10.086 -18.450 1.00 51.53 185 ALA A C 1
ATOM 1436 O O . ALA A 1 185 ? 18.063 -10.098 -19.297 1.00 51.53 185 ALA A O 1
ATOM 1437 N N . ALA A 1 186 ? 17.273 -10.754 -17.296 1.00 49.88 186 ALA A N 1
ATOM 1438 C CA . ALA A 1 186 ? 18.393 -11.624 -16.938 1.00 49.88 186 ALA A CA 1
ATOM 1439 C C . ALA A 1 186 ? 18.397 -12.962 -17.708 1.00 49.88 186 ALA A C 1
ATOM 1441 O O . ALA A 1 186 ? 19.455 -13.579 -17.848 1.00 49.88 186 ALA A O 1
ATOM 1442 N N . GLN A 1 187 ? 17.247 -13.403 -18.237 1.00 46.97 187 GLN A N 1
ATOM 1443 C CA . GLN A 1 187 ? 17.137 -14.567 -19.125 1.00 46.97 187 GLN A CA 1
ATOM 1444 C C . GLN A 1 187 ? 17.638 -14.300 -20.555 1.00 46.97 187 GLN A C 1
ATOM 1446 O O . GLN A 1 187 ? 18.040 -15.254 -21.221 1.00 46.97 187 GLN A O 1
ATOM 1451 N N . LYS A 1 188 ? 17.719 -13.041 -21.018 1.00 51.19 188 LYS A N 1
ATOM 1452 C CA . LYS A 1 188 ? 18.640 -12.686 -22.117 1.00 51.19 188 LYS A CA 1
ATOM 1453 C C . LYS A 1 188 ? 20.033 -12.618 -21.516 1.00 51.19 188 LYS A C 1
ATOM 1455 O O . LYS A 1 188 ? 20.326 -11.717 -20.734 1.00 51.19 188 LYS A O 1
ATOM 1460 N N . SER A 1 189 ? 20.842 -13.642 -21.772 1.00 46.44 189 SER A N 1
ATOM 1461 C CA . SER A 1 189 ? 21.941 -13.982 -20.869 1.00 46.44 189 SER A CA 1
ATOM 1462 C C . SER A 1 189 ? 22.897 -12.791 -20.664 1.00 46.44 189 SER A C 1
ATOM 1464 O O . SER A 1 189 ? 23.145 -12.024 -21.599 1.00 46.44 189 SER A O 1
ATOM 1466 N N . PRO A 1 190 ? 23.536 -12.647 -19.491 1.00 52.06 190 PRO A N 1
ATOM 1467 C CA . PRO A 1 190 ? 24.624 -11.686 -19.295 1.00 52.06 190 PRO A CA 1
ATOM 1468 C C . PRO A 1 190 ? 25.727 -11.801 -20.362 1.00 52.06 190 PRO A C 1
ATOM 1470 O O . PRO A 1 190 ? 26.451 -10.838 -20.613 1.00 52.06 190 PRO A O 1
ATOM 1473 N N . ALA A 1 191 ? 25.855 -12.964 -21.014 1.00 49.59 191 ALA A N 1
ATOM 1474 C CA . ALA A 1 191 ? 26.748 -13.168 -22.144 1.00 49.59 191 ALA A CA 1
ATOM 1475 C C . ALA A 1 191 ? 26.227 -12.544 -23.452 1.00 49.59 191 ALA A C 1
ATOM 1477 O O . ALA A 1 191 ? 27.049 -12.074 -24.228 1.00 49.59 191 ALA A O 1
ATOM 1478 N N . GLU A 1 192 ? 24.912 -12.462 -23.674 1.00 53.19 192 GLU A N 1
ATOM 1479 C CA . GLU A 1 192 ? 24.293 -11.771 -24.817 1.00 53.19 192 GLU A CA 1
ATOM 1480 C C . GLU A 1 192 ? 24.394 -10.253 -24.657 1.00 53.19 192 GLU A C 1
ATOM 1482 O O . GLU A 1 192 ? 24.884 -9.586 -25.557 1.00 53.19 192 GLU A O 1
ATOM 1487 N N . ALA A 1 193 ? 24.083 -9.700 -23.479 1.00 54.12 193 ALA A N 1
ATOM 1488 C CA . ALA A 1 193 ? 24.253 -8.263 -23.227 1.00 54.12 193 ALA A CA 1
ATOM 1489 C C . ALA A 1 193 ? 25.732 -7.825 -23.308 1.00 54.12 193 ALA A C 1
ATOM 1491 O O . ALA A 1 193 ? 26.063 -6.773 -23.859 1.00 54.12 193 ALA A O 1
ATOM 1492 N N . LYS A 1 194 ? 26.654 -8.662 -22.807 1.00 56.69 194 LYS A N 1
ATOM 1493 C CA . LYS A 1 194 ? 28.105 -8.448 -22.934 1.00 56.69 194 LYS A CA 1
ATOM 1494 C C . LYS A 1 194 ? 28.605 -8.681 -24.363 1.00 56.69 194 LYS A C 1
ATOM 1496 O O . LYS A 1 194 ? 29.592 -8.062 -24.756 1.00 56.69 194 LYS A O 1
ATOM 1501 N N . SER A 1 195 ? 27.957 -9.560 -25.128 1.00 63.62 195 SER A N 1
ATOM 1502 C CA . SER A 1 195 ? 28.228 -9.782 -26.551 1.00 63.62 195 SER A CA 1
ATOM 1503 C C . SER A 1 195 ? 27.791 -8.577 -27.374 1.00 63.62 195 SER A C 1
ATOM 1505 O O . SER A 1 195 ? 28.593 -8.080 -28.153 1.00 63.62 195 SER A O 1
ATOM 1507 N N . ASP A 1 196 ? 26.595 -8.043 -27.135 1.00 63.78 196 ASP A N 1
ATOM 1508 C CA . ASP A 1 196 ? 26.053 -6.879 -27.838 1.00 63.78 196 ASP A CA 1
ATOM 1509 C C . ASP A 1 196 ? 26.885 -5.624 -27.559 1.00 63.78 196 ASP A C 1
ATOM 1511 O O . ASP A 1 196 ? 27.247 -4.912 -28.491 1.00 63.78 196 ASP A O 1
ATOM 1515 N N . ALA A 1 197 ? 27.299 -5.395 -26.307 1.00 63.91 197 ALA A N 1
ATOM 1516 C CA . ALA A 1 197 ? 28.188 -4.283 -25.961 1.00 63.91 197 ALA A CA 1
ATOM 1517 C C . ALA A 1 197 ? 29.574 -4.407 -26.626 1.00 63.91 197 ALA A C 1
ATOM 1519 O O . ALA A 1 197 ? 30.091 -3.442 -27.192 1.00 63.91 197 ALA A O 1
ATOM 1520 N N . LYS A 1 198 ? 30.169 -5.609 -26.622 1.00 70.44 198 LYS A N 1
ATOM 1521 C CA . LYS A 1 198 ? 31.440 -5.875 -27.320 1.00 70.44 198 LYS A CA 1
ATOM 1522 C C . LYS A 1 198 ? 31.299 -5.769 -28.838 1.00 70.44 198 LYS A C 1
ATOM 1524 O O . LYS A 1 198 ? 32.222 -5.308 -29.505 1.00 70.44 198 LYS A O 1
ATOM 1529 N N . ARG A 1 199 ? 30.162 -6.199 -29.390 1.00 77.69 199 ARG A N 1
ATOM 1530 C CA . ARG A 1 199 ? 29.838 -6.121 -30.816 1.00 77.69 199 ARG A CA 1
ATOM 1531 C C . ARG A 1 199 ? 29.654 -4.672 -31.241 1.00 77.69 199 ARG A C 1
ATOM 1533 O O . ARG A 1 199 ? 30.212 -4.287 -32.260 1.00 77.69 199 ARG A O 1
ATOM 1540 N N . TYR A 1 200 ? 28.974 -3.870 -30.432 1.00 72.00 200 TYR A N 1
ATOM 1541 C CA . TYR A 1 200 ? 28.814 -2.434 -30.624 1.00 72.00 200 TYR A CA 1
ATOM 1542 C C . TYR A 1 200 ? 30.168 -1.709 -30.636 1.00 72.00 200 TYR A C 1
ATOM 1544 O O . TYR A 1 200 ? 30.472 -0.975 -31.576 1.00 72.00 200 TYR A O 1
ATOM 1552 N N . GLU A 1 201 ? 31.039 -1.987 -29.659 1.00 73.00 201 GLU A N 1
ATOM 1553 C CA . GLU A 1 201 ? 32.395 -1.422 -29.612 1.00 73.00 201 GLU A CA 1
ATOM 1554 C C . GLU A 1 201 ? 33.250 -1.862 -30.816 1.00 73.00 201 GLU A C 1
ATOM 1556 O O . GLU A 1 201 ? 33.948 -1.051 -31.432 1.00 73.00 201 GLU A O 1
ATOM 1561 N N . TRP A 1 202 ? 33.173 -3.143 -31.193 1.00 82.50 202 TRP A N 1
ATOM 1562 C CA . TRP A 1 202 ? 33.878 -3.685 -32.353 1.00 82.50 202 TRP A CA 1
ATOM 1563 C C . TRP A 1 202 ? 33.394 -3.062 -33.669 1.00 82.50 202 TRP A C 1
ATOM 1565 O O . TRP A 1 202 ? 34.225 -2.663 -34.486 1.00 82.50 202 TRP A O 1
ATOM 1575 N N . LEU A 1 203 ? 32.078 -2.921 -33.859 1.00 78.62 203 LEU A N 1
ATOM 1576 C CA . LEU A 1 203 ? 31.478 -2.269 -35.026 1.00 78.62 203 LEU A CA 1
ATOM 1577 C C . LEU A 1 203 ? 31.915 -0.807 -35.121 1.00 78.62 203 LEU A C 1
ATOM 1579 O O . LEU A 1 203 ? 32.342 -0.382 -36.192 1.00 78.62 203 LEU A O 1
ATOM 1583 N N . GLY A 1 204 ? 31.912 -0.063 -34.010 1.00 72.56 204 GLY A N 1
ATOM 1584 C CA . GLY A 1 204 ? 32.389 1.322 -33.974 1.00 72.56 204 GLY A CA 1
ATOM 1585 C C . GLY A 1 204 ? 33.847 1.452 -34.429 1.00 72.56 204 GLY A C 1
ATOM 1586 O O . GLY A 1 204 ? 34.159 2.243 -35.322 1.00 72.56 204 GLY A O 1
ATOM 1587 N N . ARG A 1 205 ? 34.740 0.606 -33.896 1.00 77.88 205 ARG A N 1
ATOM 1588 C CA . ARG A 1 205 ? 36.154 0.561 -34.321 1.00 77.88 205 ARG A CA 1
ATOM 1589 C C . ARG A 1 205 ? 36.307 0.155 -35.786 1.00 77.88 205 ARG A C 1
ATOM 1591 O O . ARG A 1 205 ? 37.178 0.674 -36.483 1.00 77.88 205 ARG A O 1
ATOM 1598 N N . ARG A 1 206 ? 35.474 -0.769 -36.270 1.00 80.94 206 ARG A N 1
ATOM 1599 C CA . ARG A 1 206 ? 35.545 -1.266 -37.647 1.00 80.94 206 ARG A CA 1
ATOM 1600 C C . ARG A 1 206 ? 35.050 -0.228 -38.650 1.00 80.94 206 ARG A C 1
ATOM 1602 O O . ARG A 1 206 ? 35.714 -0.026 -39.660 1.00 80.94 206 ARG A O 1
ATOM 1609 N N . ILE A 1 207 ? 33.962 0.478 -38.348 1.00 79.88 207 ILE A N 1
ATOM 1610 C CA . ILE A 1 207 ? 33.466 1.605 -39.150 1.00 79.88 207 ILE A CA 1
ATOM 1611 C C . ILE A 1 207 ? 34.551 2.676 -39.288 1.00 79.88 207 ILE A C 1
ATOM 1613 O O . ILE A 1 207 ? 34.819 3.108 -40.406 1.00 79.88 207 ILE A O 1
ATOM 1617 N N . LEU A 1 208 ? 35.206 3.062 -38.186 1.00 79.44 208 LEU A N 1
ATOM 1618 C CA . LEU A 1 208 ? 36.306 4.036 -38.207 1.00 79.44 208 LEU A CA 1
ATOM 1619 C C . LEU A 1 208 ? 37.461 3.558 -39.092 1.00 79.44 208 LEU A C 1
ATOM 1621 O O . LEU A 1 208 ? 37.815 4.232 -40.050 1.00 79.44 208 LEU A O 1
ATOM 1625 N N . SER A 1 209 ? 37.945 2.333 -38.877 1.00 85.12 209 SER A N 1
ATOM 1626 C CA . SER A 1 209 ? 39.018 1.756 -39.695 1.00 85.12 209 SER A CA 1
ATOM 1627 C C . SER A 1 209 ? 38.677 1.697 -41.192 1.00 85.12 209 SER A C 1
ATOM 1629 O O . SER A 1 209 ? 39.551 1.921 -42.029 1.00 85.12 209 SER A O 1
ATOM 1631 N N . HIS A 1 210 ? 37.423 1.399 -41.557 1.00 85.62 210 HIS A N 1
ATOM 1632 C CA . HIS A 1 210 ? 37.006 1.412 -42.959 1.00 85.62 210 HIS A CA 1
ATOM 1633 C C . HIS A 1 210 ? 36.864 2.831 -43.522 1.00 85.62 210 HIS A C 1
ATOM 1635 O O . HIS A 1 210 ? 37.125 2.993 -44.712 1.00 85.62 210 HIS A O 1
ATOM 1641 N N . LYS A 1 211 ? 36.490 3.831 -42.712 1.00 78.50 211 LYS A N 1
ATOM 1642 C CA . LYS A 1 211 ? 36.472 5.248 -43.111 1.00 78.50 211 LYS A CA 1
ATOM 1643 C C . LYS A 1 211 ? 37.883 5.775 -43.363 1.00 78.50 211 LYS A C 1
ATOM 1645 O O . LYS A 1 211 ? 38.107 6.348 -44.421 1.00 78.50 211 LYS A O 1
ATOM 1650 N N . ASP A 1 212 ? 38.827 5.484 -42.472 1.00 80.50 212 ASP A N 1
ATOM 1651 C CA . ASP A 1 212 ? 40.232 5.887 -42.624 1.00 80.50 212 ASP A CA 1
ATOM 1652 C C . ASP A 1 212 ? 40.852 5.256 -43.883 1.00 80.50 212 ASP A C 1
ATOM 1654 O O . ASP A 1 212 ? 41.524 5.914 -44.676 1.00 80.50 212 ASP A O 1
ATOM 1658 N N . ALA A 1 213 ? 40.572 3.969 -44.120 1.00 83.88 213 ALA A N 1
ATOM 1659 C CA . ALA A 1 213 ? 41.007 3.290 -45.337 1.00 83.88 213 ALA A CA 1
ATOM 1660 C C . ALA A 1 213 ? 40.337 3.869 -46.595 1.00 83.88 213 ALA A C 1
ATOM 1662 O O . ALA A 1 213 ? 40.990 4.014 -47.625 1.00 83.88 213 ALA A O 1
ATOM 1663 N N . LEU A 1 214 ? 39.048 4.212 -46.527 1.00 85.00 214 LEU A N 1
ATOM 1664 C CA . LEU A 1 214 ? 38.333 4.844 -47.633 1.00 85.00 214 LEU A CA 1
ATOM 1665 C C . LEU A 1 214 ? 38.932 6.213 -47.979 1.00 85.00 214 LEU A C 1
ATOM 1667 O O . LEU A 1 214 ? 39.069 6.526 -49.158 1.00 85.00 214 LEU A O 1
ATOM 1671 N N . GLU A 1 215 ? 39.295 7.008 -46.973 1.00 84.75 215 GLU A N 1
ATOM 1672 C CA . GLU A 1 215 ? 39.959 8.302 -47.149 1.00 84.75 215 GLU A CA 1
ATOM 1673 C C . GLU A 1 215 ? 41.321 8.138 -47.832 1.00 84.75 215 GLU A C 1
ATOM 1675 O O . GLU A 1 215 ? 41.591 8.806 -48.830 1.00 84.75 215 GLU A O 1
ATOM 1680 N N . TYR A 1 216 ? 42.127 7.174 -47.377 1.00 86.75 216 TYR A N 1
ATOM 1681 C CA . TYR A 1 216 ? 43.398 6.825 -48.012 1.00 86.75 216 TYR A CA 1
ATOM 1682 C C . TYR A 1 216 ? 43.228 6.441 -49.490 1.00 86.75 216 TYR A C 1
ATOM 1684 O O . TYR A 1 216 ? 43.907 6.994 -50.351 1.00 86.75 216 TYR A O 1
ATOM 1692 N N . TRP A 1 217 ? 42.296 5.536 -49.809 1.00 85.31 217 TRP A N 1
ATOM 1693 C CA . TRP A 1 217 ? 42.079 5.076 -51.186 1.00 85.31 217 TRP A CA 1
ATOM 1694 C C . TRP A 1 217 ? 41.471 6.137 -52.103 1.00 85.31 217 TRP A C 1
ATOM 1696 O O . TRP A 1 217 ? 41.715 6.094 -53.303 1.00 85.31 217 TRP A O 1
ATOM 1706 N N . LYS A 1 218 ? 40.700 7.086 -51.561 1.00 82.00 218 LYS A N 1
ATOM 1707 C CA . LYS A 1 218 ? 40.195 8.247 -52.312 1.00 82.00 218 LYS A CA 1
ATOM 1708 C C . LYS A 1 218 ? 41.272 9.306 -52.567 1.00 82.00 218 LYS A C 1
ATOM 1710 O O . LYS A 1 218 ? 41.087 10.133 -53.455 1.00 82.00 218 LYS A O 1
ATOM 1715 N N . GLY A 1 219 ? 42.351 9.300 -51.782 1.00 75.44 219 GLY A N 1
ATOM 1716 C CA . GLY A 1 219 ? 43.499 10.198 -51.929 1.00 75.44 219 GLY A CA 1
ATOM 1717 C C . GLY A 1 219 ? 44.618 9.681 -52.844 1.00 75.44 219 GLY A C 1
ATOM 1718 O O . GLY A 1 219 ? 45.581 10.415 -53.062 1.00 75.44 219 GLY A O 1
ATOM 1719 N N . ILE A 1 220 ? 44.509 8.444 -53.350 1.00 69.75 220 ILE A N 1
ATOM 1720 C CA . ILE A 1 220 ? 45.405 7.828 -54.351 1.00 69.75 220 ILE A CA 1
ATOM 1721 C C . ILE A 1 220 ? 44.879 8.098 -55.758 1.00 69.75 220 ILE A C 1
ATOM 1723 O O . ILE A 1 220 ? 45.720 8.404 -56.634 1.00 69.75 220 ILE A O 1
#

Mean predicted aligned error: 15.63 Å

Solvent-accessible surface area (backbone atoms only — not comparable to full-atom values): 11942 Å² total; per-residue (Å²): 136,83,78,83,79,76,80,77,79,80,72,54,73,69,56,47,51,51,53,51,45,53,51,34,53,52,50,36,55,54,41,50,55,54,44,54,55,51,49,54,62,52,50,53,56,54,50,60,61,58,56,62,54,62,67,52,51,60,59,51,52,52,53,43,52,51,22,49,51,47,19,50,55,25,42,50,49,34,42,52,52,46,51,52,52,50,58,71,61,57,92,55,88,47,71,68,56,51,47,52,44,51,52,46,52,49,39,46,50,34,48,51,60,42,71,51,85,57,98,82,69,48,70,68,58,40,50,51,32,47,53,53,33,49,54,52,45,73,66,49,95,62,57,70,68,58,40,49,52,43,47,52,30,45,50,53,15,47,55,23,44,52,53,34,52,52,52,52,50,52,51,48,52,50,49,51,50,52,50,51,50,52,52,55,54,55,65,53,38,71,64,51,58,52,44,51,54,52,48,46,53,49,38,54,55,48,40,49,53,35,49,56,51,37,52,54,61,73,72,107

Sequence (220 aa):
MEGTDSNIQTMGKEELIKAVIAKHEQYIATYTAEFEQLAKTVDTRNSELESGVKKSTEADVSQKEIAEEKKNMYADAVIKELEALKESLGSVSQDDVSRNRKDIEKIIAEVKDFNSQKKDDTFEDKEKLYNAAADDIEGLDTDAGKAKEIRANLDNAFEACKVLYGILEDENAKKAQMKAAAEAAAQKSPAEAKSDAKRYEWLGRRILSHKDALEYWKGI

pLDDT: mean 77.97, std 15.62, range [36.5, 97.12]

Secondary structure (DSSP, 8-state):
------------HHHHHHHHHHHHHHHHHHHHHHHHHHHHHHHHHHHHHHHHHHHHHHHHHHHHHHHHHHHHHHHHHHHHHHHHHHHHTTT---HHHHHHHHHHHHHHHHHHHHH---TT--HHHHHHHHHHHHHHHHT-SS-HHHHHHHHHHHHHHHHHHHHHHHHHHHHHHHHHHHHHHHHHHHHS-HHHHHHHHHHHHHHHHHHHHHHHHHHHHHT-

Foldseek 3Di:
DDDPPPPPDDDDPVVVLVVLLVVLVVLLVVLVVVLVVLVVVVVVVVCVVPPVPPVVPPVLVVLLVVLLVQLVVLLVVLLVLLVVVLVVLPPDPDPVSVVLNVLSVVLNVLSVVLSDDDPPDDLVNSVVSLVVSLVSLCVHPDDPVSSVVSNVSSVSSNVSVVSNNVSVVVVVVVVVVVVVVVVVVCVCPPVNVVVSVVSSVVSVVSSVVSVVVSVVSVVD